Protein AF-A0A2N5YUW8-F1 (afdb_monomer)

pLDDT: mean 88.26, std 14.17, range [28.09, 98.81]

Sequence (334 aa):
MTKVSIFKNFNVVAGNKNIETIAEVIRNGQFRNEIIELRKVLAYGNQKEYTRKKKSLLAFTPSALYNGGRKPENLIEYTKLIILDIDKIESNLSDIKQKAIKCKYTFCCFISPGGNGLKIIVRTDSSMTKHKEVFIKIQNYYEKLLNVKIDPSGKDVSRLCFFSFDESLYLNNESETFKIKLPMNLQNDIEKLISIIDERRVDITNDYDTWLKIGFAIESEFGESGRSYYHDISKYSEFYNSKECNSQYDKCVKNNSSGITIKTLFHFASLAGIKIRSNRLTTSNIEDKKKKPTSNKFVITEEYLNQRYDVRYNVISNKFEYREKGQGKFREMN

Foldseek 3Di:
DFKWFKDFLQWATPDIDDVVVLLVCQQVPVPVVLLVVLLVCVVVVVVVVNVVSQSRFMWIQQQFHFDRTLDPVGTQFGRQKFKWKFPQQDPQPVVLQVLLLPALQFAKKFAASNRRIIITIGGALAAPLCLLVLNVVVQVVSCVSRVGHIDSPSSDSSDIGGRHHGNPMDGDPNRDHDYDDDDPLVVVLLVVLLVVCVVVVFQLQADPVSLLLQLLQQCNRQNPNSLVSSLSNCVSPPPDDPVVSVVSNVCSNGDHDPPRHVVSVQVSSVVSVHHRPRPVVPPPPPPDDPDDDDPPPVVVVVVVCVVFKDWDQDPVVRFIWMDGPPDDDTDTDD

Mean predicted aligned error: 12.04 Å

Solvent-accessible surface area (backbone atoms only — not comparable to full-atom values): 18438 Å² total; per-residue (Å²): 130,61,56,24,26,29,22,40,71,86,43,44,63,73,48,72,46,39,55,69,56,53,51,47,42,22,30,76,30,81,44,35,69,64,30,53,52,41,30,49,37,45,74,72,65,38,60,68,58,27,53,55,56,59,56,66,44,48,25,31,20,62,26,25,22,52,53,78,32,73,51,80,92,26,56,60,35,69,54,36,32,44,52,44,42,30,69,76,48,86,87,50,57,67,60,42,49,53,55,46,68,68,36,61,41,38,29,33,39,37,44,32,50,72,70,36,24,43,36,37,32,30,39,39,56,62,25,72,85,36,41,46,59,54,36,51,53,52,47,58,50,49,27,66,75,58,73,47,76,63,55,74,64,45,42,40,61,73,32,74,45,67,64,28,45,28,77,82,47,46,74,37,95,84,35,44,65,50,72,80,83,74,60,68,68,59,57,54,51,49,56,52,48,43,52,49,32,62,76,65,68,50,50,54,34,90,46,72,69,50,41,51,49,39,38,33,3,40,22,37,72,44,18,78,77,25,52,63,60,48,50,64,57,35,64,65,32,95,80,58,38,77,68,56,52,49,56,49,44,53,48,34,72,51,42,82,68,86,89,55,36,50,65,53,40,56,50,37,32,41,74,65,72,45,78,79,87,55,86,75,71,74,71,69,70,92,58,93,70,81,76,77,85,74,87,50,63,67,60,54,49,49,54,52,46,64,74,44,36,49,74,49,76,40,82,88,79,74,41,46,27,35,27,52,69,92,59,93,65,73,42,76,62,129

Structure (mmCIF, N/CA/C/O backbone):
data_AF-A0A2N5YUW8-F1
#
_entry.id   AF-A0A2N5YUW8-F1
#
loop_
_atom_site.group_PDB
_atom_site.id
_atom_site.type_symbol
_atom_site.label_atom_id
_atom_site.label_alt_id
_atom_site.label_comp_id
_atom_site.label_asym_id
_atom_site.label_entity_id
_atom_site.label_seq_id
_atom_site.pdbx_PDB_ins_code
_atom_site.Cartn_x
_atom_site.Cartn_y
_atom_site.Cartn_z
_atom_site.occupancy
_atom_site.B_iso_or_equiv
_atom_site.auth_seq_id
_atom_site.auth_comp_id
_atom_site.auth_asym_id
_atom_site.auth_atom_id
_atom_site.pdbx_PDB_model_num
ATOM 1 N N . MET A 1 1 ? 8.163 -11.826 5.546 1.00 73.75 1 MET A N 1
ATOM 2 C CA . MET A 1 1 ? 7.091 -11.205 6.356 1.00 73.75 1 MET A CA 1
ATOM 3 C C . MET A 1 1 ? 7.152 -9.704 6.149 1.00 73.75 1 MET A C 1
ATOM 5 O O . MET A 1 1 ? 8.246 -9.150 6.194 1.00 73.75 1 MET A O 1
ATOM 9 N N . THR A 1 2 ? 6.016 -9.070 5.871 1.00 90.88 2 THR A N 1
ATOM 10 C CA . THR A 1 2 ? 5.944 -7.648 5.503 1.00 90.88 2 THR A CA 1
ATOM 11 C C . THR A 1 2 ? 6.019 -6.770 6.748 1.00 90.88 2 THR A C 1
ATOM 13 O O . THR A 1 2 ? 5.168 -6.879 7.633 1.00 90.88 2 THR A O 1
ATOM 16 N N . LYS A 1 3 ? 7.028 -5.894 6.831 1.00 95.56 3 LYS A N 1
ATOM 17 C CA . LYS A 1 3 ? 7.199 -4.958 7.952 1.00 95.56 3 LYS A CA 1
ATOM 18 C C . LYS A 1 3 ? 6.478 -3.639 7.688 1.00 95.56 3 LYS A C 1
ATOM 20 O O . LYS A 1 3 ? 6.476 -3.138 6.570 1.00 95.56 3 LYS A O 1
ATOM 25 N N . VAL A 1 4 ? 5.928 -3.051 8.745 1.00 96.56 4 VAL A N 1
ATOM 26 C CA . VAL A 1 4 ? 5.315 -1.717 8.746 1.00 96.56 4 VAL A CA 1
ATOM 27 C C . VAL A 1 4 ? 5.895 -0.867 9.868 1.00 96.56 4 VAL A C 1
ATOM 29 O O . VAL A 1 4 ? 6.304 -1.386 10.913 1.00 96.56 4 VAL A O 1
ATOM 32 N N . SER A 1 5 ? 5.909 0.448 9.663 1.00 97.06 5 SER A N 1
ATOM 33 C CA . SER A 1 5 ? 6.361 1.400 10.675 1.00 97.06 5 SER A CA 1
ATOM 34 C C . SER A 1 5 ? 5.235 1.793 11.619 1.00 97.06 5 SER A C 1
ATOM 36 O O . SER A 1 5 ? 4.107 2.044 11.194 1.00 97.06 5 SER A O 1
ATOM 38 N N . ILE A 1 6 ? 5.566 1.868 12.905 1.00 97.44 6 ILE A N 1
ATOM 39 C CA . ILE A 1 6 ? 4.704 2.332 13.988 1.00 97.44 6 ILE A CA 1
ATOM 40 C C . ILE A 1 6 ? 5.105 3.759 14.347 1.00 97.44 6 ILE A C 1
ATOM 42 O O . ILE A 1 6 ? 6.286 4.089 14.427 1.00 97.44 6 ILE A O 1
ATOM 46 N N . PHE A 1 7 ? 4.109 4.594 14.606 1.00 96.25 7 PHE A N 1
ATOM 47 C CA . PHE A 1 7 ? 4.242 6.008 14.883 1.00 96.25 7 PHE A CA 1
ATOM 48 C C . PHE A 1 7 ? 3.529 6.387 16.170 1.00 96.25 7 PHE A C 1
ATOM 50 O O . PHE A 1 7 ? 2.390 5.985 16.420 1.00 96.25 7 PHE A O 1
ATOM 57 N N . LYS A 1 8 ? 4.190 7.246 16.939 1.00 93.75 8 LYS A N 1
ATOM 58 C CA . LYS A 1 8 ? 3.609 8.035 18.020 1.00 93.75 8 LYS A CA 1
ATOM 59 C C . LYS A 1 8 ? 3.437 9.470 17.530 1.00 93.75 8 LYS A C 1
ATOM 61 O O . LYS A 1 8 ? 4.268 9.975 16.773 1.00 93.75 8 LYS A O 1
ATOM 66 N N . ASN A 1 9 ? 2.365 10.139 17.952 1.00 90.94 9 ASN A N 1
ATOM 67 C CA . ASN A 1 9 ? 2.106 11.542 17.605 1.00 90.94 9 ASN A CA 1
ATOM 68 C C . ASN A 1 9 ? 2.228 11.815 16.091 1.00 90.94 9 ASN A C 1
ATOM 70 O O . ASN A 1 9 ? 2.818 12.811 15.677 1.00 90.94 9 ASN A O 1
ATOM 74 N N . PHE A 1 10 ? 1.692 10.910 15.264 1.00 90.19 10 PHE A N 1
ATOM 75 C CA . PHE A 1 10 ? 1.646 10.972 13.792 1.00 90.19 10 PHE A CA 1
ATOM 76 C C . PHE A 1 10 ? 2.974 10.856 13.039 1.00 90.19 10 PHE A C 1
ATOM 78 O O . PHE A 1 10 ? 2.963 10.369 11.909 1.00 90.19 10 PHE A O 1
ATOM 85 N N . ASN A 1 11 ? 4.084 11.302 13.624 1.00 88.44 11 ASN A N 1
ATOM 86 C CA . ASN A 1 11 ? 5.328 11.537 12.892 1.00 88.44 11 ASN A CA 1
ATOM 87 C C . ASN A 1 11 ? 6.559 10.887 13.531 1.00 88.44 11 ASN A C 1
ATOM 89 O O . ASN A 1 11 ? 7.543 10.686 12.829 1.00 88.44 11 ASN A O 1
ATOM 93 N N . VAL A 1 12 ? 6.514 10.545 14.823 1.00 89.81 12 VAL A N 1
ATOM 94 C CA . VAL A 1 12 ? 7.666 9.977 15.538 1.00 89.81 12 VAL A CA 1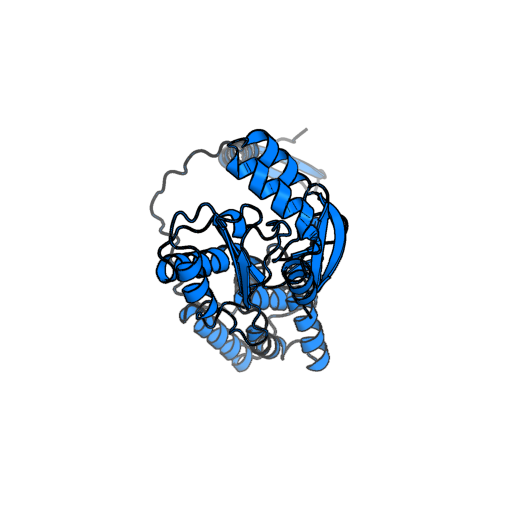
ATOM 95 C C . VAL A 1 12 ? 7.663 8.466 15.365 1.00 89.81 12 VAL A C 1
ATOM 97 O O . VAL A 1 12 ? 6.739 7.808 15.841 1.00 89.81 12 VAL A O 1
ATOM 100 N N . VAL A 1 13 ? 8.676 7.911 14.696 1.00 91.50 13 VAL A N 1
ATOM 101 C CA . VAL A 1 13 ? 8.830 6.455 14.554 1.00 91.50 13 VAL A CA 1
ATOM 102 C C . VAL A 1 13 ? 9.055 5.833 15.933 1.00 91.50 13 VAL A C 1
ATOM 104 O O . VAL A 1 13 ? 9.997 6.182 16.637 1.00 91.50 13 VAL A O 1
ATOM 107 N N . ALA A 1 14 ? 8.177 4.911 16.317 1.00 92.50 14 ALA A N 1
ATOM 108 C CA . ALA A 1 14 ? 8.247 4.160 17.569 1.00 92.50 14 ALA A CA 1
ATOM 109 C C . ALA A 1 14 ? 8.813 2.739 17.377 1.00 92.50 14 ALA A C 1
ATOM 111 O O . ALA A 1 14 ? 9.080 2.044 18.353 1.00 92.50 14 ALA A O 1
ATOM 112 N N . GLY A 1 15 ? 8.975 2.294 16.129 1.00 94.06 15 GLY A N 1
ATOM 113 C CA . GLY A 1 15 ? 9.556 1.001 15.776 1.00 94.06 15 GLY A CA 1
ATOM 114 C C . GLY A 1 15 ? 8.933 0.411 14.514 1.00 94.06 15 GLY A C 1
ATOM 115 O O . GLY A 1 15 ? 7.995 0.972 13.954 1.00 94.06 15 GLY A O 1
ATOM 116 N N . ASN A 1 16 ? 9.437 -0.746 14.090 1.00 96.00 16 ASN A N 1
ATOM 117 C CA . ASN A 1 16 ? 8.916 -1.500 12.951 1.00 96.00 16 ASN A CA 1
ATOM 118 C C . ASN A 1 16 ? 8.485 -2.897 13.419 1.00 96.00 16 ASN A C 1
ATOM 120 O O . ASN A 1 16 ? 9.190 -3.527 14.210 1.00 96.00 16 ASN A O 1
ATOM 124 N N . LYS A 1 17 ? 7.345 -3.398 12.934 1.00 96.25 17 LYS A N 1
ATOM 125 C CA . LYS A 1 17 ? 6.850 -4.757 13.231 1.00 96.25 17 LYS A CA 1
ATOM 126 C C . LYS A 1 17 ? 6.274 -5.413 11.980 1.00 96.25 17 LYS A C 1
ATOM 128 O O . LYS A 1 17 ? 5.872 -4.717 11.053 1.00 96.25 17 LYS A O 1
ATOM 133 N N . ASN A 1 18 ? 6.228 -6.743 11.967 1.00 97.25 18 ASN A N 1
ATOM 134 C CA . ASN A 1 18 ? 5.518 -7.489 10.928 1.00 97.25 18 ASN A CA 1
ATOM 135 C C . ASN A 1 18 ? 4.013 -7.214 11.028 1.00 97.25 18 ASN A C 1
ATOM 137 O O . ASN A 1 18 ? 3.490 -7.059 12.135 1.00 97.25 18 ASN A O 1
ATOM 141 N N . ILE A 1 19 ? 3.317 -7.163 9.893 1.00 97.44 19 ILE A N 1
ATOM 142 C CA . ILE A 1 19 ? 1.877 -6.879 9.865 1.00 97.44 19 ILE A CA 1
ATOM 143 C C . ILE A 1 19 ? 1.055 -7.937 10.620 1.00 97.44 19 ILE A C 1
ATOM 145 O O . ILE A 1 19 ? 0.056 -7.607 11.255 1.00 97.44 19 ILE A O 1
ATOM 149 N N . GLU A 1 20 ? 1.511 -9.187 10.643 1.00 97.31 20 GLU A N 1
ATOM 150 C CA . GLU A 1 20 ? 0.905 -10.274 11.412 1.00 97.31 20 GLU A CA 1
ATOM 151 C C . GLU A 1 20 ? 1.034 -10.018 12.922 1.00 97.31 20 GLU A C 1
ATOM 153 O O . GLU A 1 20 ? 0.060 -10.140 13.661 1.00 97.31 20 GLU A O 1
ATOM 158 N N . THR A 1 21 ? 2.191 -9.528 13.378 1.00 97.50 21 THR A N 1
ATOM 159 C CA . THR A 1 21 ? 2.383 -9.111 14.776 1.00 97.50 21 THR A CA 1
ATOM 160 C C . THR A 1 21 ? 1.507 -7.906 15.132 1.00 97.50 21 THR A C 1
ATOM 162 O O . THR A 1 21 ? 1.003 -7.820 16.247 1.00 97.50 21 THR A O 1
ATOM 165 N N . ILE A 1 22 ? 1.288 -6.963 14.207 1.00 98.12 22 ILE A N 1
ATOM 166 C CA . ILE A 1 22 ? 0.334 -5.857 14.421 1.00 98.12 22 ILE A CA 1
ATOM 167 C C . ILE A 1 22 ? -1.080 -6.410 14.643 1.00 98.12 22 ILE A C 1
ATOM 169 O O . ILE A 1 22 ? -1.777 -5.962 15.553 1.00 98.12 22 ILE A O 1
ATOM 173 N N . ALA A 1 23 ? -1.492 -7.393 13.838 1.00 98.12 23 ALA A N 1
ATOM 174 C CA . ALA A 1 23 ? -2.784 -8.052 13.982 1.00 98.12 23 ALA A CA 1
ATOM 175 C C . ALA A 1 23 ? -2.913 -8.772 15.338 1.00 98.12 23 ALA A C 1
ATOM 177 O O . ALA A 1 23 ? -3.932 -8.624 16.008 1.00 98.12 23 ALA A O 1
ATOM 178 N N . GLU A 1 24 ? -1.875 -9.477 15.793 1.00 97.69 24 GLU A N 1
ATOM 179 C CA . GLU A 1 24 ? -1.842 -10.108 17.123 1.00 97.69 24 GLU A CA 1
ATOM 180 C C . GLU A 1 24 ? -1.947 -9.087 18.260 1.00 97.69 24 GLU A C 1
ATOM 182 O O . GLU A 1 24 ? -2.707 -9.294 19.202 1.00 97.69 24 GLU A O 1
ATOM 187 N N . VAL A 1 25 ? -1.248 -7.953 18.157 1.00 97.62 25 VAL A N 1
ATOM 188 C CA . VAL A 1 25 ? -1.321 -6.860 19.142 1.00 97.62 25 VAL A CA 1
ATOM 189 C C . VAL A 1 25 ? -2.746 -6.303 19.265 1.00 97.62 25 VAL A C 1
ATOM 191 O O . VAL A 1 25 ? -3.212 -6.040 20.377 1.00 97.62 25 VAL A O 1
ATOM 194 N N . ILE A 1 26 ? -3.452 -6.146 18.139 1.00 98.38 26 ILE A N 1
ATOM 195 C CA . ILE A 1 26 ? -4.855 -5.698 18.113 1.00 98.38 26 ILE A CA 1
ATOM 196 C C . ILE A 1 26 ? -5.788 -6.774 18.685 1.00 98.38 26 ILE A C 1
ATOM 198 O O . ILE A 1 26 ? -6.710 -6.442 19.433 1.00 98.38 26 ILE A O 1
ATOM 202 N N . ARG A 1 27 ? -5.549 -8.050 18.358 1.00 98.31 27 ARG A N 1
ATOM 203 C CA . ARG A 1 27 ? -6.377 -9.180 18.801 1.00 98.31 27 ARG A CA 1
ATOM 204 C C . ARG A 1 27 ? -6.254 -9.439 20.301 1.00 98.31 27 ARG A C 1
ATOM 206 O O . ARG A 1 27 ? -7.264 -9.552 20.985 1.00 98.31 27 ARG A O 1
ATOM 213 N N . ASN A 1 28 ? -5.026 -9.470 20.815 1.00 96.44 28 ASN A N 1
ATOM 214 C CA . ASN A 1 28 ? -4.725 -9.798 22.213 1.00 96.44 28 ASN A CA 1
ATOM 215 C C . ASN A 1 28 ? -4.963 -8.617 23.168 1.00 96.44 28 ASN A C 1
ATOM 217 O O . ASN A 1 28 ? -4.868 -8.771 24.382 1.00 96.44 28 ASN A O 1
ATOM 221 N N . GLY A 1 29 ? -5.264 -7.430 22.634 1.00 93.12 29 GLY A N 1
ATOM 222 C CA . GLY A 1 29 ? -5.699 -6.293 23.437 1.00 93.12 29 GLY A CA 1
ATOM 223 C C . GLY A 1 29 ? -4.602 -5.582 24.209 1.00 93.12 29 GLY A C 1
ATOM 224 O O . GLY A 1 29 ? -4.863 -5.086 25.302 1.00 93.12 29 GLY A O 1
ATOM 225 N N . GLN A 1 30 ? -3.412 -5.423 23.621 1.00 95.88 30 GLN A N 1
ATOM 226 C CA . GLN A 1 30 ? -2.354 -4.601 24.226 1.00 95.88 30 GLN A CA 1
ATOM 227 C C . GLN A 1 30 ? -2.826 -3.165 24.537 1.00 95.88 30 GLN A C 1
ATOM 229 O O . GLN A 1 30 ? -2.377 -2.579 25.514 1.00 95.88 30 GLN A O 1
ATOM 234 N N . PHE A 1 31 ? -3.747 -2.622 23.729 1.00 95.69 31 PHE A N 1
ATOM 235 C CA . PHE A 1 31 ? -4.353 -1.294 23.911 1.00 95.69 31 PHE A CA 1
ATOM 236 C C . PHE A 1 31 ? -5.809 -1.360 24.410 1.00 95.69 31 PHE A C 1
ATOM 238 O O . PHE A 1 31 ? -6.600 -0.444 24.181 1.00 95.69 31 PHE A O 1
ATOM 245 N N . ARG A 1 32 ? -6.227 -2.475 25.027 1.00 97.38 32 ARG A N 1
ATOM 246 C CA . ARG A 1 32 ? -7.629 -2.715 25.419 1.00 97.38 32 ARG A CA 1
ATOM 247 C C . ARG A 1 32 ? -8.179 -1.611 26.316 1.00 97.38 32 ARG A C 1
ATOM 249 O O . ARG A 1 32 ? -9.294 -1.148 26.084 1.00 97.38 32 ARG A O 1
ATOM 256 N N . ASN A 1 33 ? -7.408 -1.179 27.311 1.00 97.38 33 ASN A N 1
ATOM 257 C CA . ASN A 1 33 ? -7.852 -0.184 28.287 1.00 97.38 33 ASN A CA 1
ATOM 258 C C . ASN A 1 33 ? -8.080 1.182 27.628 1.00 97.38 33 ASN A C 1
ATOM 260 O O . ASN A 1 33 ? -9.140 1.782 27.809 1.00 97.38 33 ASN A O 1
ATOM 264 N N . GLU A 1 34 ? -7.138 1.628 26.799 1.00 97.44 34 GLU A N 1
ATOM 265 C CA . GLU A 1 34 ? -7.214 2.881 26.048 1.00 97.44 34 GLU A CA 1
ATOM 266 C C . GLU A 1 34 ? -8.395 2.878 25.073 1.00 97.44 34 GLU A C 1
ATOM 268 O O . GLU A 1 34 ? -9.096 3.881 24.937 1.00 97.44 34 GLU A O 1
ATOM 273 N N . ILE A 1 35 ? -8.653 1.744 24.415 1.00 98.00 35 ILE A N 1
ATOM 274 C CA . ILE A 1 35 ? -9.762 1.602 23.468 1.00 98.00 35 ILE A CA 1
ATOM 275 C C . ILE A 1 35 ? -11.116 1.560 24.184 1.00 98.00 35 ILE A C 1
ATOM 277 O O . ILE A 1 35 ? -12.057 2.208 23.727 1.00 98.00 35 ILE A O 1
ATOM 281 N N . ILE A 1 36 ? -11.232 0.857 25.315 1.00 97.62 36 ILE A N 1
ATOM 282 C CA . ILE A 1 36 ? -12.460 0.852 26.127 1.00 97.62 36 ILE A CA 1
ATOM 283 C C . ILE A 1 36 ? -12.769 2.263 26.632 1.00 97.62 36 ILE A C 1
ATOM 285 O O . ILE A 1 36 ? -13.909 2.713 26.524 1.00 97.62 36 ILE A O 1
ATOM 289 N N . GLU A 1 37 ? -11.774 2.981 27.152 1.00 97.19 37 GLU A N 1
ATOM 290 C CA . GLU A 1 37 ? -11.953 4.359 27.612 1.00 97.19 37 GLU A CA 1
ATOM 291 C C . GLU A 1 37 ? -12.376 5.284 26.461 1.00 97.19 37 GLU A C 1
ATOM 293 O O . GLU A 1 37 ? -13.333 6.047 26.584 1.00 97.19 37 GLU A O 1
ATOM 298 N N . LEU A 1 38 ? -11.722 5.170 25.306 1.00 96.81 38 LEU A N 1
ATOM 299 C CA . LEU A 1 38 ? -12.045 5.947 24.112 1.00 96.81 38 LEU A CA 1
ATOM 300 C C . LEU A 1 38 ? -13.478 5.691 23.620 1.00 96.81 38 LEU A C 1
ATOM 302 O O . LEU A 1 38 ? -14.171 6.639 23.245 1.00 96.81 38 LEU A O 1
ATOM 306 N N . ARG A 1 39 ? -13.950 4.440 23.664 1.00 96.62 39 ARG A N 1
ATOM 307 C CA . ARG A 1 39 ? -15.340 4.085 23.335 1.00 96.62 39 ARG A CA 1
ATOM 308 C C . ARG A 1 39 ? -16.332 4.641 24.360 1.00 96.62 39 ARG A C 1
ATOM 310 O O . ARG A 1 39 ? -17.374 5.145 23.953 1.00 96.62 39 ARG A O 1
ATOM 317 N N . LYS A 1 40 ? -16.001 4.633 25.659 1.00 97.25 40 LYS A N 1
ATOM 318 C CA . LYS A 1 40 ? -16.828 5.263 26.709 1.00 97.25 40 LYS A CA 1
ATOM 319 C C . LYS A 1 40 ? -16.996 6.762 26.463 1.00 97.25 40 LYS A C 1
ATOM 321 O O . LYS A 1 40 ? -18.118 7.250 26.441 1.00 97.25 40 LYS A O 1
ATOM 326 N N . VAL A 1 41 ? -15.899 7.481 26.214 1.00 96.25 41 VAL A N 1
ATOM 327 C CA . VAL A 1 41 ? -15.924 8.926 25.915 1.00 96.25 41 VAL A CA 1
ATOM 328 C C . VAL A 1 41 ? -16.810 9.234 24.702 1.00 96.25 41 VAL A C 1
ATOM 330 O O . VAL A 1 41 ? -17.560 10.211 24.719 1.00 96.25 41 VAL A O 1
ATOM 333 N N . LEU A 1 42 ? -16.757 8.388 23.666 1.00 93.81 42 LEU A N 1
ATOM 334 C CA . LEU A 1 42 ? -17.620 8.519 22.492 1.00 93.81 42 LEU A CA 1
ATOM 335 C C . LEU A 1 42 ? -19.098 8.272 22.828 1.00 93.81 42 LEU A C 1
ATOM 337 O O . LEU A 1 42 ? -19.949 9.036 22.381 1.00 93.81 42 LEU A O 1
ATOM 341 N N . ALA A 1 43 ? -19.397 7.250 23.636 1.00 93.94 43 ALA A N 1
ATOM 342 C CA . ALA A 1 43 ? -20.757 6.923 24.068 1.00 93.94 43 ALA A CA 1
ATOM 343 C C . ALA A 1 43 ? -21.395 8.035 24.923 1.00 93.94 43 ALA A C 1
ATOM 345 O O . ALA A 1 43 ? -22.594 8.268 24.817 1.00 93.94 43 ALA A O 1
ATOM 346 N N . TYR A 1 44 ? -20.597 8.776 25.701 1.00 95.38 44 TYR A N 1
ATOM 347 C CA . TYR A 1 44 ? -21.044 9.974 26.428 1.00 95.38 44 TYR A CA 1
ATOM 348 C C . TYR A 1 44 ? -21.186 11.229 25.543 1.00 95.38 44 TYR A C 1
ATOM 350 O O . TYR A 1 44 ? -21.455 12.314 26.051 1.00 95.38 44 TYR A O 1
ATOM 358 N N . GLY A 1 45 ? -20.975 11.122 24.226 1.00 94.19 45 GLY A N 1
ATOM 359 C CA . GLY A 1 45 ? -21.124 12.235 23.284 1.00 94.19 45 GLY A CA 1
ATOM 360 C C . GLY A 1 45 ? -19.972 13.249 23.292 1.00 94.19 45 GLY A C 1
ATOM 361 O O . GLY A 1 45 ? -20.051 14.275 22.613 1.00 94.19 45 GLY A O 1
ATOM 362 N N . ASN A 1 46 ? -18.868 12.988 24.004 1.00 95.12 46 ASN A N 1
ATOM 363 C CA . ASN A 1 46 ? -17.745 13.926 24.096 1.00 95.12 46 ASN A CA 1
ATOM 364 C C . ASN A 1 46 ? -16.776 13.788 22.905 1.00 95.12 46 ASN A C 1
ATOM 366 O O . ASN A 1 46 ? -15.641 13.312 23.014 1.00 95.12 46 ASN A O 1
ATOM 370 N N . GLN A 1 47 ? -17.220 14.248 21.733 1.00 94.38 47 GLN A N 1
ATOM 371 C CA . GLN A 1 47 ? -16.477 14.126 20.474 1.00 94.38 47 GLN A CA 1
ATOM 372 C C . GLN A 1 47 ? -15.091 14.804 20.507 1.00 94.38 47 GLN A C 1
ATOM 374 O O . GLN A 1 47 ? -14.140 14.333 19.866 1.00 94.38 47 GLN A O 1
ATOM 379 N N . LYS A 1 48 ? -14.955 15.909 21.254 1.00 96.12 48 LYS A N 1
ATOM 380 C CA . LYS A 1 48 ? -13.696 16.662 21.386 1.00 96.12 48 LYS A CA 1
ATOM 381 C C . LYS A 1 48 ? -12.651 15.842 22.135 1.00 96.12 48 LYS A C 1
ATOM 383 O O . LYS A 1 48 ? -11.518 15.705 21.665 1.00 96.12 48 LYS A O 1
ATOM 388 N N . GLU A 1 49 ? -13.033 15.263 23.269 1.00 96.06 49 GLU A N 1
ATOM 389 C CA . GLU A 1 49 ? -12.142 14.410 24.047 1.00 96.06 49 GLU A CA 1
ATOM 390 C C . GLU A 1 49 ? -11.825 13.101 23.320 1.00 96.06 49 GLU A C 1
ATOM 392 O O . GLU A 1 49 ? -10.654 12.718 23.266 1.00 96.06 49 GLU A O 1
ATOM 397 N N . TYR A 1 50 ? -12.821 12.474 22.682 1.00 95.50 50 TYR A N 1
ATOM 398 C CA . TYR A 1 50 ? -12.614 11.296 21.836 1.00 95.50 50 TYR A CA 1
ATOM 399 C C . TYR A 1 50 ? -11.523 11.561 20.799 1.00 95.50 50 TYR A C 1
ATOM 401 O O . TYR A 1 50 ? -10.568 10.796 20.668 1.00 95.50 50 TYR A O 1
ATOM 409 N N . THR A 1 51 ? -11.629 12.688 20.090 1.00 94.81 51 THR A N 1
ATOM 410 C CA . THR A 1 51 ? -10.659 13.060 19.059 1.00 94.81 51 THR A CA 1
ATOM 411 C C . THR A 1 51 ? -9.271 13.237 19.667 1.00 94.81 51 THR A C 1
ATOM 413 O O . THR A 1 51 ? -8.298 12.725 19.120 1.00 94.81 51 THR A O 1
ATOM 416 N N . ARG A 1 52 ? -9.160 13.907 20.819 1.00 95.81 52 ARG A N 1
ATOM 417 C CA . ARG A 1 52 ? -7.883 14.094 21.522 1.00 95.81 52 ARG A CA 1
ATOM 418 C C . ARG A 1 52 ? -7.242 12.757 21.920 1.00 95.81 52 ARG A C 1
ATOM 420 O O . ARG A 1 52 ? -6.078 12.546 21.595 1.00 95.81 52 ARG A O 1
ATOM 427 N N . LYS A 1 53 ? -7.994 11.854 22.563 1.00 95.50 53 LYS A N 1
ATOM 428 C CA . LYS A 1 53 ? -7.513 10.526 22.995 1.00 95.50 53 LYS A CA 1
ATOM 429 C C . LYS A 1 53 ? -7.181 9.611 21.812 1.00 95.50 53 LYS A C 1
ATOM 431 O O . LYS A 1 53 ? -6.155 8.939 21.820 1.00 95.50 53 LYS A O 1
ATOM 436 N N . LYS A 1 54 ? -7.985 9.632 20.741 1.00 95.25 54 LYS A N 1
ATOM 437 C CA . LYS A 1 54 ? -7.693 8.879 19.508 1.00 95.25 54 LYS A CA 1
ATOM 438 C C . LYS A 1 54 ? -6.350 9.296 18.918 1.00 95.25 54 LYS A C 1
ATOM 440 O O . LYS A 1 54 ? -5.565 8.446 18.521 1.00 95.25 54 LYS A O 1
ATOM 445 N N . LYS A 1 55 ? -6.067 10.603 18.893 1.00 94.56 55 LYS A N 1
ATOM 446 C CA . LYS A 1 55 ? -4.811 11.143 18.360 1.00 94.56 55 LYS A CA 1
ATOM 447 C C . LYS A 1 55 ? -3.571 10.779 19.192 1.00 94.56 55 LYS A C 1
ATOM 449 O O . LYS A 1 55 ? -2.473 10.863 18.650 1.00 94.56 55 LYS A O 1
ATOM 454 N N . SER A 1 56 ? -3.722 10.381 20.460 1.00 93.69 56 SER A N 1
ATOM 455 C CA . SER A 1 56 ? -2.608 9.896 21.291 1.00 93.69 56 SER A CA 1
ATOM 456 C C . SER A 1 56 ? -2.320 8.401 21.143 1.00 93.69 56 SER A C 1
ATOM 458 O O . SER A 1 56 ? -1.282 7.948 21.622 1.00 93.69 56 SER A O 1
ATOM 460 N N . LEU A 1 57 ? -3.202 7.634 20.489 1.00 96.19 57 LEU A N 1
ATOM 461 C CA . LEU A 1 57 ? -2.935 6.229 20.191 1.00 96.19 57 LEU A CA 1
ATOM 462 C C . LEU A 1 57 ? -1.732 6.098 19.256 1.00 96.19 57 LEU A C 1
ATOM 464 O O . LEU A 1 57 ? -1.513 6.931 18.369 1.00 96.19 57 LEU A O 1
ATOM 468 N N . LEU A 1 58 ? -0.993 4.999 19.409 1.00 97.50 58 LEU A N 1
ATOM 469 C CA . LEU A 1 58 ? -0.054 4.589 18.376 1.00 97.50 58 LEU A CA 1
ATOM 470 C C . LEU A 1 58 ? -0.813 4.298 17.076 1.00 97.50 58 LEU A C 1
ATOM 472 O O . LEU A 1 58 ? -1.978 3.888 17.072 1.00 97.50 58 LEU A O 1
ATOM 476 N N . ALA A 1 59 ? -0.127 4.485 15.959 1.00 97.69 59 ALA A N 1
ATOM 477 C CA . ALA A 1 59 ? -0.635 4.171 14.635 1.00 97.69 59 ALA A CA 1
ATOM 478 C C . ALA A 1 59 ? 0.450 3.504 13.796 1.00 97.69 59 ALA A C 1
ATOM 480 O O . ALA A 1 59 ? 1.626 3.644 14.095 1.00 97.69 59 ALA A O 1
ATOM 481 N N . PHE A 1 60 ? 0.077 2.806 12.735 1.00 98.00 60 PHE A N 1
ATOM 482 C CA . PHE A 1 60 ? 1.014 2.211 11.789 1.00 98.00 60 PHE A CA 1
ATOM 483 C C . PHE A 1 60 ? 0.681 2.622 10.355 1.00 98.00 60 PHE A C 1
ATOM 485 O O . PHE A 1 60 ? -0.408 3.135 10.092 1.00 98.00 60 PHE A O 1
ATOM 492 N N . THR A 1 61 ? 1.620 2.431 9.431 1.00 97.38 61 THR A N 1
ATOM 493 C CA . THR A 1 61 ? 1.417 2.637 7.989 1.00 97.38 61 THR A CA 1
ATOM 494 C C . THR A 1 61 ? 1.255 1.306 7.274 1.00 97.38 61 THR A C 1
ATOM 496 O O . THR A 1 61 ? 2.256 0.635 7.043 1.00 97.38 61 THR A O 1
ATOM 499 N N . PRO A 1 62 ? 0.030 0.909 6.887 1.00 97.62 62 PRO A N 1
ATOM 500 C CA . PRO A 1 62 ? -0.176 -0.350 6.184 1.00 97.62 62 PRO A CA 1
ATOM 501 C C . PRO A 1 62 ? 0.631 -0.407 4.890 1.00 97.62 62 PRO A C 1
ATOM 503 O O . PRO A 1 62 ? 1.318 -1.395 4.676 1.00 97.62 62 PRO A O 1
ATOM 506 N N . SER A 1 63 ? 0.606 0.667 4.093 1.00 97.31 63 SER A N 1
ATOM 507 C CA . SER A 1 63 ? 1.107 0.689 2.713 1.00 97.31 63 SER A CA 1
ATOM 508 C C . SER A 1 63 ? 2.611 0.938 2.557 1.00 97.31 63 SER A C 1
ATOM 510 O O . SER A 1 63 ? 3.122 0.832 1.445 1.00 97.31 63 SER A O 1
ATOM 512 N N . ALA A 1 64 ? 3.335 1.300 3.619 1.00 95.19 64 ALA A N 1
ATOM 513 C CA . ALA A 1 64 ? 4.753 1.642 3.503 1.00 95.19 64 ALA A CA 1
ATOM 514 C C . ALA A 1 64 ? 5.539 1.466 4.806 1.00 95.19 64 ALA A C 1
ATOM 516 O O . ALA A 1 64 ? 5.021 1.665 5.908 1.00 95.19 64 ALA A O 1
ATOM 517 N N . LEU A 1 65 ? 6.820 1.149 4.648 1.00 95.56 65 LEU A N 1
ATOM 518 C CA . LEU A 1 65 ? 7.849 1.166 5.678 1.00 95.56 65 LEU A CA 1
ATOM 519 C C . LEU A 1 65 ? 8.648 2.470 5.566 1.00 95.56 65 LEU A C 1
ATOM 521 O O . LEU A 1 65 ? 8.983 2.901 4.464 1.00 95.56 65 LEU A O 1
ATOM 525 N N . TYR A 1 66 ? 8.983 3.078 6.699 1.00 94.44 66 TYR A N 1
ATOM 526 C CA . TYR A 1 66 ? 9.692 4.353 6.777 1.00 94.44 66 TYR A CA 1
ATOM 527 C C . TYR A 1 66 ? 10.890 4.295 7.731 1.00 94.44 66 TYR A C 1
ATOM 529 O O . TYR A 1 66 ? 10.906 3.511 8.683 1.00 94.44 66 TYR A O 1
ATOM 537 N N . ASN A 1 67 ? 11.858 5.192 7.515 1.00 88.81 67 ASN A N 1
ATOM 538 C CA . ASN A 1 67 ? 12.936 5.497 8.458 1.00 88.81 67 ASN A CA 1
ATOM 539 C C . ASN A 1 67 ? 12.809 6.940 8.974 1.00 88.81 67 ASN A C 1
ATOM 541 O O . ASN A 1 67 ? 12.662 7.867 8.188 1.00 88.81 67 ASN A O 1
ATOM 545 N N . GLY A 1 68 ? 12.866 7.166 10.286 1.00 86.56 68 GLY A N 1
ATOM 546 C CA . GLY A 1 68 ? 12.800 8.507 10.890 1.00 86.56 68 GLY A CA 1
ATOM 547 C C . GLY A 1 68 ? 11.417 9.189 10.886 1.00 86.56 68 GLY A C 1
ATOM 548 O O . GLY A 1 68 ? 10.981 9.657 11.935 1.00 86.56 68 GLY A O 1
ATOM 549 N N . GLY A 1 69 ? 10.687 9.220 9.760 1.00 88.62 69 GLY A N 1
ATOM 550 C CA . GLY A 1 69 ? 9.365 9.869 9.659 1.00 88.62 69 GLY A CA 1
ATOM 551 C C . GLY A 1 69 ? 8.576 9.533 8.385 1.00 88.62 69 GLY A C 1
ATOM 552 O O . GLY A 1 69 ? 9.072 8.846 7.511 1.00 88.62 69 GLY A O 1
ATOM 553 N N . ARG A 1 70 ? 7.340 10.034 8.251 1.00 90.38 70 ARG A N 1
ATOM 554 C CA . ARG A 1 70 ? 6.372 9.658 7.184 1.00 90.38 70 ARG A CA 1
ATOM 555 C C . ARG A 1 70 ? 6.400 10.498 5.910 1.00 90.38 70 ARG A C 1
ATOM 557 O O . ARG A 1 70 ? 5.436 10.497 5.139 1.00 90.38 70 ARG A O 1
ATOM 564 N N . LYS A 1 71 ? 7.466 11.264 5.715 1.00 89.88 71 LYS A N 1
ATOM 565 C CA . LYS A 1 71 ? 7.628 12.043 4.492 1.00 89.88 71 LYS A CA 1
ATOM 566 C C . LYS A 1 71 ? 8.079 11.131 3.339 1.00 89.88 71 LYS A C 1
ATOM 568 O O . LYS A 1 71 ? 8.668 10.086 3.617 1.00 89.88 71 LYS A O 1
ATOM 573 N N . PRO A 1 72 ? 7.800 11.481 2.072 1.00 86.38 72 PRO A N 1
ATOM 574 C CA . PRO A 1 72 ? 8.192 10.666 0.922 1.00 86.38 72 PRO A CA 1
ATOM 575 C C . PRO A 1 72 ? 9.683 10.305 0.887 1.00 86.38 72 PRO A C 1
ATOM 577 O O . PRO A 1 72 ? 10.010 9.163 0.591 1.00 86.38 72 PRO A O 1
ATOM 580 N N . GLU A 1 73 ? 10.568 11.233 1.258 1.00 88.44 73 GLU A N 1
ATOM 581 C CA . GLU A 1 73 ? 12.025 11.034 1.299 1.00 88.44 73 GLU A CA 1
ATOM 582 C C . GLU A 1 73 ? 12.487 9.963 2.298 1.00 88.44 73 GLU A C 1
ATOM 584 O O . GLU A 1 73 ? 13.579 9.420 2.176 1.00 88.44 73 GLU A O 1
ATOM 589 N N . ASN A 1 74 ? 11.640 9.637 3.272 1.00 91.50 74 ASN A N 1
ATOM 590 C CA . ASN A 1 74 ? 11.928 8.677 4.329 1.00 91.50 74 ASN A CA 1
ATOM 591 C C . ASN A 1 74 ? 11.323 7.292 4.057 1.00 91.50 74 ASN A C 1
ATOM 593 O O . ASN A 1 74 ? 11.411 6.407 4.913 1.00 91.50 74 ASN A O 1
ATOM 597 N N . LEU A 1 75 ? 10.640 7.112 2.922 1.00 92.00 75 LEU A N 1
ATOM 598 C CA . LEU A 1 75 ? 10.032 5.842 2.546 1.00 92.00 75 LEU A CA 1
ATOM 599 C C . LEU A 1 75 ? 11.133 4.840 2.183 1.00 92.00 75 LEU A C 1
ATOM 601 O O . LEU A 1 75 ? 11.917 5.076 1.271 1.00 92.00 75 LEU A O 1
ATOM 605 N N . ILE A 1 76 ? 11.164 3.711 2.891 1.00 91.56 76 ILE A N 1
ATOM 606 C CA . ILE A 1 76 ? 12.107 2.614 2.645 1.00 91.56 76 ILE A CA 1
ATOM 607 C C . ILE A 1 76 ? 11.515 1.626 1.641 1.00 91.56 76 ILE A C 1
ATOM 609 O O . ILE A 1 76 ? 12.172 1.243 0.683 1.00 91.56 76 ILE A O 1
ATOM 613 N N . GLU A 1 77 ? 10.273 1.198 1.872 1.00 92.06 77 GLU A N 1
ATOM 614 C CA . GLU A 1 77 ? 9.666 0.089 1.135 1.00 92.06 77 GLU A CA 1
ATOM 615 C C . GLU A 1 77 ? 8.160 0.312 0.985 1.00 92.06 77 GLU A C 1
ATOM 617 O O . GLU A 1 77 ? 7.489 0.753 1.922 1.00 92.06 77 GLU A O 1
ATOM 622 N N . TYR A 1 78 ? 7.621 -0.011 -0.191 1.00 94.00 78 TYR A N 1
ATOM 623 C CA . TYR A 1 78 ? 6.180 -0.068 -0.416 1.00 94.00 78 TYR A CA 1
ATOM 624 C C . TYR A 1 78 ? 5.696 -1.491 -0.134 1.00 94.00 78 TYR A C 1
ATOM 626 O O . TYR A 1 78 ? 6.105 -2.442 -0.791 1.00 94.00 78 TYR A O 1
ATOM 634 N N . THR A 1 79 ? 4.814 -1.650 0.848 1.00 95.69 79 THR A N 1
ATOM 635 C CA . THR A 1 79 ? 4.464 -2.972 1.404 1.00 95.69 79 THR A CA 1
ATOM 636 C C . THR A 1 79 ? 3.466 -3.748 0.553 1.00 95.69 79 THR A C 1
ATOM 638 O O . THR A 1 79 ? 3.171 -4.907 0.851 1.00 95.69 79 THR A O 1
ATOM 641 N N . LYS A 1 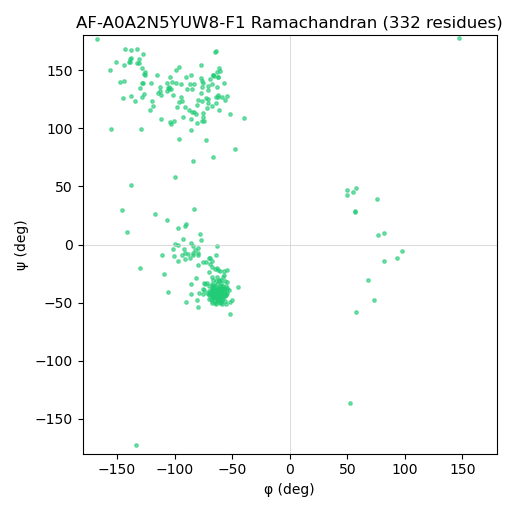80 ? 2.890 -3.090 -0.463 1.00 95.81 80 LYS A N 1
ATOM 642 C CA . LYS A 1 80 ? 1.798 -3.609 -1.296 1.00 95.81 80 LYS A CA 1
ATOM 643 C C . LYS A 1 80 ? 0.555 -4.027 -0.492 1.00 95.81 80 LYS A C 1
ATOM 645 O O . LYS A 1 80 ? -0.219 -4.890 -0.909 1.00 95.81 80 LYS A O 1
ATOM 650 N N . LEU A 1 81 ? 0.345 -3.388 0.659 1.00 98.25 81 LEU A N 1
ATOM 651 C CA . LEU A 1 81 ? -0.871 -3.503 1.458 1.00 98.25 81 LEU A CA 1
ATOM 652 C C . LEU A 1 81 ? -1.720 -2.245 1.294 1.00 98.25 81 LEU A C 1
ATOM 654 O O . LEU A 1 81 ? -1.225 -1.127 1.395 1.00 98.25 81 LEU A O 1
ATOM 658 N N . ILE A 1 82 ? -3.015 -2.434 1.079 1.00 98.44 82 ILE A N 1
ATOM 659 C CA . ILE A 1 82 ? -4.004 -1.370 0.953 1.00 98.44 82 ILE A CA 1
ATOM 660 C C . ILE A 1 82 ? -4.932 -1.431 2.155 1.00 98.44 82 ILE A C 1
ATOM 662 O O . ILE A 1 82 ? -5.479 -2.488 2.453 1.00 98.44 82 ILE A O 1
ATOM 666 N N . ILE A 1 83 ? -5.118 -0.300 2.833 1.00 98.50 83 ILE A N 1
ATOM 667 C CA . ILE A 1 83 ? -6.057 -0.164 3.948 1.00 98.50 83 ILE A CA 1
ATOM 668 C C . ILE A 1 83 ? -7.336 0.521 3.479 1.00 98.50 83 ILE A C 1
ATOM 670 O O . ILE A 1 83 ? -7.298 1.599 2.890 1.00 98.50 83 ILE A O 1
ATOM 674 N N . LEU A 1 84 ? -8.468 -0.096 3.785 1.00 98.62 84 LEU A N 1
ATOM 675 C CA . LEU A 1 84 ? -9.796 0.481 3.658 1.00 98.62 84 LEU A CA 1
ATOM 676 C C . LEU A 1 84 ? -10.295 0.834 5.050 1.00 98.62 84 LEU A C 1
ATOM 678 O O . LEU A 1 84 ? -10.160 0.048 5.995 1.00 98.62 84 LEU A O 1
ATOM 682 N N . ASP A 1 85 ? -10.870 2.021 5.156 1.00 97.75 85 ASP A N 1
ATOM 683 C CA . ASP A 1 85 ? -11.403 2.557 6.394 1.00 97.75 85 ASP A CA 1
ATOM 684 C C . ASP A 1 85 ? -12.885 2.866 6.215 1.00 97.75 85 ASP A C 1
ATOM 686 O O . ASP A 1 85 ? -13.258 3.694 5.383 1.00 97.75 85 ASP A O 1
ATOM 690 N N . ILE A 1 86 ? -13.724 2.158 6.963 1.00 96.62 86 ILE A N 1
ATOM 691 C CA . ILE A 1 86 ? -15.166 2.365 6.987 1.00 96.62 86 ILE A CA 1
ATOM 692 C C . ILE A 1 86 ? -15.502 2.925 8.364 1.00 96.62 86 ILE A C 1
ATOM 694 O O . ILE A 1 86 ? -15.447 2.212 9.367 1.00 96.62 86 ILE A O 1
ATOM 698 N N . ASP A 1 87 ? -15.847 4.204 8.414 1.00 90.62 87 ASP A N 1
ATOM 699 C CA . ASP A 1 87 ? -16.267 4.879 9.638 1.00 90.62 87 ASP A CA 1
ATOM 700 C C . ASP A 1 87 ? -17.801 4.916 9.740 1.00 90.62 87 ASP A C 1
ATOM 702 O O . ASP A 1 87 ? -18.500 4.968 8.730 1.00 90.62 87 ASP A O 1
ATOM 706 N N . LYS A 1 88 ? -18.316 4.971 10.976 1.00 86.44 88 LYS A N 1
ATOM 707 C CA . LYS A 1 88 ? -19.737 5.223 11.292 1.00 86.44 88 LYS A CA 1
ATOM 708 C C . LYS A 1 88 ? -20.720 4.222 10.664 1.00 86.44 88 LYS A C 1
ATOM 710 O O . LYS A 1 88 ? -21.733 4.605 10.091 1.00 86.44 88 LYS A O 1
ATOM 715 N N . ILE A 1 89 ? -20.441 2.934 10.813 1.00 90.44 89 ILE A N 1
ATOM 716 C CA . ILE A 1 89 ? -21.399 1.870 10.517 1.00 90.44 89 ILE A CA 1
ATOM 717 C C . ILE A 1 89 ? -22.482 1.879 11.604 1.00 90.44 89 ILE A C 1
ATOM 719 O O . ILE A 1 89 ? -22.177 1.665 12.776 1.00 90.44 89 ILE A O 1
ATOM 723 N N . GLU A 1 90 ? -23.731 2.141 11.217 1.00 80.19 90 GLU A N 1
ATOM 724 C CA . GLU A 1 90 ? -24.826 2.403 12.161 1.00 80.19 90 GLU A CA 1
ATOM 725 C C . GLU A 1 90 ? -25.428 1.129 12.780 1.00 80.19 90 GLU A C 1
ATOM 727 O O . GLU A 1 90 ? -25.486 1.034 14.003 1.00 80.19 90 GLU A O 1
ATOM 732 N N . SER A 1 91 ? -25.861 0.141 11.983 1.00 72.56 91 SER A N 1
ATOM 733 C CA . SER A 1 91 ? -26.718 -0.950 12.504 1.00 72.56 91 SER A CA 1
ATOM 734 C C . SER A 1 91 ? -26.450 -2.361 11.959 1.00 72.56 91 SER A C 1
ATOM 736 O O . SER A 1 91 ? -27.199 -3.287 12.249 1.00 72.56 91 SER A O 1
ATOM 738 N N . ASN A 1 92 ? -25.356 -2.582 11.229 1.00 89.94 92 ASN A N 1
ATOM 739 C CA . ASN A 1 92 ? -25.057 -3.872 10.587 1.00 89.94 92 ASN A CA 1
ATOM 740 C C . ASN A 1 92 ? -23.554 -4.208 10.546 1.00 89.94 92 ASN A C 1
ATOM 742 O O . ASN A 1 92 ? -23.080 -4.903 9.646 1.00 89.94 92 ASN A O 1
ATOM 746 N N . LEU A 1 93 ? -22.785 -3.722 11.525 1.00 94.44 93 LEU A N 1
ATOM 747 C CA . LEU A 1 93 ? -21.333 -3.932 11.596 1.00 94.44 93 LEU A CA 1
ATOM 748 C C . LEU A 1 93 ? -20.939 -5.411 11.547 1.00 94.44 93 LEU A C 1
ATOM 750 O O . LEU A 1 93 ? -19.992 -5.760 10.842 1.00 94.44 93 LEU A O 1
ATOM 754 N N . SER A 1 94 ? -21.674 -6.271 12.258 1.00 94.38 94 SER A N 1
ATOM 755 C CA . SER A 1 94 ? -21.437 -7.717 12.243 1.00 94.38 94 SER A CA 1
ATOM 756 C C . SER A 1 94 ? -21.604 -8.288 10.832 1.00 94.38 94 SER A C 1
ATOM 758 O O . SER A 1 94 ? -20.690 -8.932 10.322 1.00 94.38 94 SER A O 1
ATOM 760 N N . ASP A 1 95 ? -22.703 -7.965 10.147 1.00 95.62 95 ASP A N 1
ATOM 761 C CA . ASP A 1 95 ? -22.984 -8.462 8.796 1.00 95.62 95 ASP A CA 1
ATOM 762 C C . ASP A 1 95 ? -21.978 -7.948 7.764 1.00 95.62 95 ASP A C 1
ATOM 764 O O . ASP A 1 95 ? -21.511 -8.707 6.913 1.00 95.62 95 ASP A O 1
ATOM 768 N N . ILE A 1 96 ? -21.604 -6.667 7.845 1.00 97.00 96 ILE A N 1
ATOM 769 C CA . ILE A 1 96 ? -20.574 -6.082 6.979 1.00 97.00 96 ILE A CA 1
ATOM 770 C C . ILE A 1 96 ? -19.238 -6.780 7.217 1.00 97.00 96 ILE A C 1
ATOM 772 O O . ILE A 1 96 ? -18.572 -7.160 6.253 1.00 97.00 96 ILE A O 1
ATOM 776 N N . LYS A 1 97 ? -18.855 -7.003 8.480 1.00 98.06 97 LYS A N 1
ATOM 777 C CA . LYS A 1 97 ? -17.636 -7.744 8.811 1.00 98.06 97 LYS A CA 1
ATOM 778 C C . LYS A 1 97 ? -17.699 -9.171 8.261 1.00 98.06 97 LYS A C 1
ATOM 780 O O . LYS A 1 97 ? -16.745 -9.598 7.621 1.00 98.06 97 LYS A O 1
ATOM 785 N N . GLN A 1 98 ? -18.822 -9.875 8.409 1.00 97.94 98 GLN A N 1
ATOM 786 C CA . GLN A 1 98 ? -19.014 -11.224 7.861 1.00 97.94 98 GLN A CA 1
ATOM 787 C C . GLN A 1 98 ? -18.891 -11.263 6.330 1.00 97.94 98 GLN A C 1
ATOM 789 O O . GLN A 1 98 ? -18.236 -12.148 5.780 1.00 97.94 98 GLN A O 1
ATOM 794 N N . LYS A 1 99 ? -19.466 -10.287 5.618 1.00 97.94 99 LYS A N 1
ATOM 795 C CA . LYS A 1 99 ? -19.292 -10.155 4.161 1.00 97.94 99 LYS A CA 1
ATOM 796 C C . LYS A 1 99 ? -17.839 -9.865 3.787 1.00 97.94 99 LYS A C 1
ATOM 798 O O . LYS A 1 99 ? -17.324 -10.465 2.845 1.00 97.94 99 LYS A O 1
ATOM 803 N N . ALA A 1 100 ? -17.172 -8.985 4.533 1.00 98.25 100 ALA A N 1
ATOM 804 C CA . ALA A 1 100 ? -15.777 -8.636 4.299 1.00 98.25 100 ALA A CA 1
ATOM 805 C C . ALA A 1 100 ? -14.855 -9.849 4.478 1.00 98.25 100 ALA A C 1
ATOM 807 O O . ALA A 1 100 ? -14.054 -10.119 3.590 1.00 98.25 100 ALA A O 1
ATOM 808 N N . ILE A 1 101 ? -14.982 -10.628 5.556 1.00 98.31 101 ILE A N 1
ATOM 809 C CA . ILE A 1 101 ? -14.096 -11.783 5.802 1.00 98.31 101 ILE A CA 1
ATOM 810 C C . ILE A 1 101 ? -14.332 -12.951 4.834 1.00 98.31 101 ILE A C 1
ATOM 812 O O . ILE A 1 101 ? -13.421 -13.735 4.599 1.00 98.31 101 ILE A O 1
ATOM 816 N N . LYS A 1 102 ? -15.528 -13.059 4.234 1.00 98.38 102 LYS A N 1
ATOM 817 C CA . LYS A 1 102 ? -15.819 -14.037 3.167 1.00 98.38 102 LYS A CA 1
ATOM 818 C C . LYS A 1 102 ? -15.205 -13.651 1.818 1.00 98.38 102 LYS A C 1
ATOM 820 O O . LYS A 1 102 ? -15.147 -14.478 0.910 1.00 98.38 102 LYS A O 1
ATOM 825 N N . CYS A 1 103 ? -14.768 -12.403 1.653 1.00 98.25 103 CYS A N 1
ATOM 826 C CA . CYS A 1 103 ? -14.085 -11.972 0.443 1.00 98.25 103 CYS A CA 1
ATOM 827 C C . CYS A 1 103 ? -12.687 -12.595 0.372 1.00 98.25 103 CYS A C 1
ATOM 829 O O . CYS A 1 103 ? -11.855 -12.369 1.248 1.00 98.25 103 CYS A O 1
ATOM 831 N N . LYS A 1 104 ? -12.392 -13.287 -0.732 1.00 98.38 104 LYS A N 1
ATOM 832 C CA . LYS A 1 104 ? -11.088 -13.922 -0.990 1.00 98.38 104 LYS A CA 1
ATOM 833 C C . LYS A 1 104 ? -9.886 -12.967 -0.944 1.00 98.38 104 LYS A C 1
ATOM 835 O O . LYS A 1 104 ? -8.772 -13.412 -0.701 1.00 98.38 104 LYS A O 1
ATOM 840 N N . TYR A 1 105 ? -10.110 -11.666 -1.151 1.00 98.62 105 TYR A N 1
ATOM 841 C CA . TYR A 1 105 ? -9.071 -10.629 -1.120 1.00 98.62 105 TYR A CA 1
ATOM 842 C C . TYR A 1 105 ? -8.825 -10.033 0.277 1.00 98.62 105 TYR A C 1
ATOM 844 O O . TYR A 1 105 ? -7.911 -9.224 0.440 1.00 98.62 105 TYR A O 1
ATOM 852 N N . THR A 1 106 ? -9.646 -10.359 1.280 1.00 98.81 106 THR A N 1
ATOM 853 C CA . THR A 1 106 ? -9.488 -9.814 2.634 1.00 98.81 106 THR A CA 1
ATOM 854 C C . THR A 1 106 ? -8.320 -10.502 3.327 1.00 98.81 106 THR A C 1
ATOM 856 O O . THR A 1 106 ? -8.416 -11.666 3.711 1.00 98.81 106 THR A O 1
ATOM 859 N N . PHE A 1 107 ? -7.226 -9.766 3.523 1.00 98.75 107 PHE A N 1
ATOM 860 C CA . PHE A 1 107 ? -6.064 -10.242 4.272 1.00 98.75 107 PHE A CA 1
ATOM 861 C C . PHE A 1 107 ? -6.281 -10.110 5.782 1.00 98.75 107 PHE A C 1
ATOM 863 O O . PHE A 1 107 ? -6.046 -11.050 6.535 1.00 98.75 107 PHE A O 1
ATOM 870 N N . CYS A 1 108 ? -6.743 -8.947 6.241 1.00 98.75 108 CYS A N 1
ATOM 871 C CA . CYS A 1 108 ? -6.994 -8.682 7.657 1.00 98.75 108 CYS A CA 1
ATOM 872 C C . CYS A 1 108 ? -8.233 -7.798 7.813 1.00 98.75 108 CYS A C 1
ATOM 874 O O . CYS A 1 108 ? -8.440 -6.885 7.013 1.00 98.75 108 CYS A O 1
ATOM 876 N N . CYS A 1 109 ? -9.061 -8.060 8.823 1.00 98.75 109 CYS A N 1
ATOM 877 C CA . CYS A 1 109 ? -10.273 -7.291 9.079 1.00 98.75 109 CYS A CA 1
ATOM 878 C C . CYS A 1 109 ? -10.557 -7.159 10.579 1.00 98.75 109 CYS A C 1
ATOM 880 O O . CYS A 1 109 ? -10.640 -8.163 11.289 1.00 98.75 109 CYS A O 1
ATOM 882 N N . PHE A 1 110 ? -10.724 -5.923 11.059 1.00 98.62 110 PHE A N 1
ATOM 883 C CA . PHE A 1 110 ? -10.925 -5.643 12.483 1.00 98.62 110 PHE A CA 1
ATOM 884 C C . PHE A 1 110 ? -11.748 -4.385 12.757 1.00 98.62 110 PHE A C 1
ATOM 886 O O . PHE A 1 110 ? -11.818 -3.469 11.936 1.00 98.62 110 PHE A O 1
ATOM 893 N N . ILE A 1 111 ? -12.354 -4.333 13.943 1.00 98.00 111 ILE A N 1
ATOM 894 C CA . ILE A 1 111 ? -13.148 -3.195 14.410 1.00 98.00 111 ILE A CA 1
ATOM 895 C C . ILE A 1 111 ? -12.251 -1.991 14.718 1.00 98.00 111 ILE A C 1
ATOM 897 O O . ILE A 1 111 ? -11.232 -2.096 15.406 1.00 98.00 111 ILE A O 1
ATOM 901 N N . SER A 1 112 ? -12.646 -0.818 14.223 1.00 96.94 112 SER A N 1
ATOM 902 C CA . SER A 1 112 ? -11.922 0.440 14.411 1.00 96.94 112 SER A CA 1
ATOM 903 C C . SER A 1 112 ? -11.900 0.882 15.890 1.00 96.94 112 SER A C 1
ATOM 905 O O . SER A 1 112 ? -12.691 0.394 16.707 1.00 96.94 112 SER A O 1
ATOM 907 N N . PRO A 1 113 ? -11.035 1.844 16.274 1.00 97.06 113 PRO A N 1
ATOM 908 C CA . PRO A 1 113 ? -10.941 2.288 17.667 1.00 97.06 113 PRO A CA 1
ATOM 909 C C . PRO A 1 113 ? -12.280 2.746 18.261 1.00 97.06 113 PRO A C 1
ATOM 911 O O . PRO A 1 113 ? -12.583 2.440 19.410 1.00 97.06 113 PRO A O 1
ATOM 914 N N . GLY A 1 114 ? -13.117 3.414 17.457 1.00 95.12 114 GLY A N 1
ATOM 915 C CA . GLY A 1 114 ? -14.430 3.910 17.883 1.00 95.12 114 GLY A CA 1
ATOM 916 C C . GLY A 1 114 ? -15.483 2.828 18.129 1.00 95.12 114 GLY A C 1
ATOM 917 O O . GLY A 1 114 ? -16.518 3.135 18.703 1.00 95.12 114 GLY A O 1
ATOM 918 N N . GLY A 1 115 ? -15.239 1.576 17.729 1.00 94.81 115 GLY A N 1
ATOM 919 C CA . GLY A 1 115 ? -16.180 0.467 17.927 1.00 94.81 115 GLY A CA 1
ATOM 920 C C . GLY A 1 115 ? -17.304 0.376 16.889 1.00 94.81 115 GLY A C 1
ATOM 921 O O . GLY A 1 115 ? -17.936 -0.664 16.786 1.00 94.81 115 GLY A O 1
ATOM 922 N N . ASN A 1 116 ? -17.517 1.420 16.087 1.00 94.56 116 ASN A N 1
ATOM 923 C CA . ASN A 1 116 ? -18.563 1.514 15.065 1.00 94.56 116 ASN A CA 1
ATOM 924 C C . ASN A 1 116 ? -17.993 1.643 13.642 1.00 94.56 116 ASN A C 1
ATOM 926 O O . ASN A 1 116 ? -18.601 2.251 12.769 1.00 94.56 116 ASN A O 1
ATOM 930 N N . GLY A 1 117 ? -16.785 1.144 13.408 1.00 96.62 117 GLY A N 1
ATOM 931 C CA . GLY A 1 117 ? -16.160 1.166 12.092 1.00 96.62 117 GLY A CA 1
ATOM 932 C C . GLY A 1 117 ? -15.368 -0.102 11.840 1.00 96.62 117 GLY A C 1
ATOM 933 O O . GLY A 1 117 ? -15.106 -0.877 12.762 1.00 96.62 117 GLY A O 1
ATOM 934 N N . LEU A 1 118 ? -14.961 -0.295 10.593 1.00 97.94 118 LEU A N 1
ATOM 935 C CA . LEU A 1 118 ? -14.265 -1.485 10.134 1.00 97.94 118 LEU A CA 1
ATOM 936 C C . LEU A 1 118 ? -13.009 -1.093 9.359 1.00 97.94 118 LEU A C 1
ATOM 938 O O . LEU A 1 118 ? -13.031 -0.204 8.510 1.00 97.94 118 LEU A O 1
ATOM 942 N N . LYS A 1 119 ? -11.908 -1.776 9.653 1.00 98.56 119 LYS A N 1
ATOM 943 C CA . LYS A 1 119 ? -10.652 -1.688 8.914 1.00 98.56 119 LYS A CA 1
ATOM 944 C C . LYS A 1 119 ? -10.483 -2.964 8.108 1.00 98.56 119 LYS A C 1
ATOM 946 O O . LYS A 1 119 ? -10.648 -4.051 8.661 1.00 98.56 119 LYS A O 1
ATOM 951 N N . ILE A 1 120 ? -10.145 -2.840 6.829 1.00 98.81 120 ILE A N 1
ATOM 952 C CA . ILE A 1 120 ? -9.877 -3.983 5.946 1.00 98.81 120 ILE A CA 1
ATOM 953 C C . ILE A 1 120 ? -8.526 -3.764 5.280 1.00 98.81 120 ILE A C 1
ATOM 955 O O . ILE A 1 120 ? -8.304 -2.719 4.677 1.00 98.81 120 ILE A O 1
ATOM 959 N N . ILE A 1 121 ? -7.630 -4.740 5.376 1.00 98.81 121 ILE A N 1
ATOM 960 C CA . ILE A 1 121 ? -6.354 -4.737 4.662 1.00 98.81 121 ILE A CA 1
ATOM 961 C C . ILE A 1 121 ? -6.438 -5.733 3.510 1.00 98.81 121 ILE A C 1
ATOM 963 O O . ILE A 1 121 ? -6.904 -6.859 3.690 1.00 98.81 121 ILE A O 1
ATOM 967 N N . VAL A 1 122 ? -5.976 -5.310 2.338 1.00 98.75 122 VAL A N 1
ATOM 968 C CA . VAL A 1 122 ? -5.982 -6.072 1.084 1.00 98.75 122 VAL A CA 1
ATOM 969 C C . VAL A 1 122 ? -4.578 -6.060 0.490 1.00 98.75 122 VAL A C 1
ATOM 971 O O . VAL A 1 122 ? -3.906 -5.029 0.511 1.00 98.75 122 VAL A O 1
ATOM 974 N N . ARG A 1 123 ? -4.124 -7.191 -0.051 1.00 98.19 123 ARG A N 1
ATOM 975 C CA . ARG A 1 123 ? -2.838 -7.285 -0.759 1.00 98.19 123 ARG A CA 1
ATOM 976 C C . ARG A 1 123 ? -2.996 -6.889 -2.219 1.00 98.19 123 ARG A C 1
ATOM 978 O O . ARG A 1 123 ? -4.012 -7.197 -2.835 1.00 98.19 123 ARG A O 1
ATOM 985 N N . THR A 1 124 ? -1.974 -6.264 -2.786 1.00 95.19 124 THR A N 1
ATOM 986 C CA . THR A 1 124 ? -1.886 -5.967 -4.219 1.00 95.19 124 THR A CA 1
ATOM 987 C C . THR A 1 124 ? -0.531 -6.400 -4.783 1.00 95.19 124 THR A C 1
ATOM 989 O O . THR A 1 124 ? 0.421 -6.605 -4.040 1.00 95.19 124 THR A O 1
ATOM 992 N N . ASP A 1 125 ? -0.437 -6.586 -6.096 1.00 90.88 125 ASP A N 1
ATOM 993 C CA . ASP A 1 125 ? 0.824 -6.756 -6.824 1.00 90.88 125 ASP A CA 1
ATOM 994 C C . ASP A 1 125 ? 1.259 -5.477 -7.551 1.00 90.88 125 ASP A C 1
ATOM 996 O O . ASP A 1 125 ? 2.351 -5.433 -8.118 1.00 90.88 125 ASP A O 1
ATOM 1000 N N . SER A 1 126 ? 0.426 -4.433 -7.508 1.00 89.50 126 SER A N 1
ATOM 1001 C CA . SER A 1 126 ? 0.694 -3.156 -8.159 1.00 89.50 126 SER A CA 1
ATOM 1002 C C . SER A 1 126 ? 1.880 -2.445 -7.515 1.00 89.50 126 SER A C 1
ATOM 1004 O O . SER A 1 126 ? 2.070 -2.499 -6.298 1.00 89.50 126 SER A O 1
ATOM 1006 N N . SER A 1 127 ? 2.643 -1.739 -8.341 1.00 87.81 127 SER A N 1
ATOM 1007 C CA . SER A 1 127 ? 3.723 -0.852 -7.916 1.00 87.81 127 SER A CA 1
ATOM 1008 C C . SER A 1 127 ? 3.197 0.328 -7.083 1.00 87.81 127 SER A C 1
ATOM 1010 O O . SER A 1 127 ? 1.999 0.652 -7.071 1.00 87.81 127 SER A O 1
ATOM 1012 N N . MET A 1 128 ? 4.109 1.034 -6.414 1.00 89.69 128 MET A N 1
ATOM 1013 C CA . MET A 1 128 ? 3.764 2.222 -5.629 1.00 89.69 128 MET A CA 1
ATOM 1014 C C . MET A 1 128 ? 3.197 3.361 -6.493 1.00 89.69 128 MET A C 1
ATOM 1016 O O . MET A 1 128 ? 2.312 4.091 -6.043 1.00 89.69 128 MET A O 1
ATOM 1020 N N . THR A 1 129 ? 3.654 3.518 -7.740 1.00 86.44 129 THR A N 1
ATOM 1021 C CA . THR A 1 129 ? 3.184 4.589 -8.643 1.00 86.44 129 THR A CA 1
ATOM 1022 C C . THR A 1 129 ? 1.693 4.452 -8.963 1.00 86.44 129 THR A C 1
ATOM 1024 O O . THR A 1 129 ? 0.998 5.452 -9.153 1.00 86.44 129 THR A O 1
ATOM 1027 N N . LYS A 1 130 ? 1.177 3.218 -8.926 1.00 88.31 130 LYS A N 1
ATOM 1028 C CA . LYS A 1 130 ? -0.236 2.880 -9.112 1.00 88.31 130 LYS A CA 1
ATOM 1029 C C . LYS A 1 130 ? -1.034 2.797 -7.814 1.00 88.31 130 LYS A C 1
ATOM 1031 O O . LYS A 1 130 ? -2.223 2.488 -7.868 1.00 88.31 130 LYS A O 1
ATOM 1036 N N . HIS A 1 131 ? -0.447 3.112 -6.657 1.00 93.69 131 HIS A N 1
ATOM 1037 C CA . HIS A 1 131 ? -1.109 2.986 -5.354 1.00 93.69 131 HIS A CA 1
ATOM 1038 C C . HIS A 1 131 ? -2.498 3.647 -5.321 1.00 93.69 131 HIS A C 1
ATOM 1040 O O . HIS A 1 131 ? -3.485 3.032 -4.921 1.00 93.69 131 HIS A O 1
ATOM 1046 N N . LYS A 1 132 ? -2.603 4.884 -5.820 1.00 94.81 132 LYS A N 1
ATOM 1047 C CA . LYS A 1 132 ? -3.881 5.604 -5.903 1.00 94.81 132 LYS A CA 1
ATOM 1048 C C . LYS A 1 132 ? -4.893 4.891 -6.804 1.00 94.81 132 LYS A C 1
ATOM 1050 O O . LYS A 1 132 ? -6.072 4.830 -6.466 1.00 94.81 132 LYS A O 1
ATOM 1055 N N . GLU A 1 133 ? -4.453 4.385 -7.953 1.00 93.56 133 GLU A N 1
ATOM 1056 C CA . GLU A 1 133 ? -5.319 3.671 -8.893 1.00 93.56 133 GLU A CA 1
ATOM 1057 C C . GLU A 1 133 ? -5.846 2.375 -8.270 1.00 93.56 133 GLU A C 1
ATOM 1059 O O . GLU A 1 133 ? -7.057 2.142 -8.267 1.00 93.56 133 GLU A O 1
ATOM 1064 N N . VAL A 1 134 ? -4.956 1.563 -7.690 1.00 95.56 134 VAL A N 1
ATOM 1065 C CA . VAL A 1 134 ? -5.340 0.288 -7.078 1.00 95.56 134 VAL A CA 1
ATOM 1066 C C . VAL A 1 134 ? -6.200 0.479 -5.842 1.00 95.56 134 VAL A C 1
ATOM 1068 O O . VAL A 1 134 ? -7.191 -0.235 -5.692 1.00 95.56 134 VAL A O 1
ATOM 1071 N N . PHE A 1 135 ? -5.921 1.504 -5.031 1.00 98.12 135 PHE A N 1
ATOM 1072 C CA . PHE A 1 135 ? -6.796 1.890 -3.933 1.00 98.12 135 PHE A CA 1
ATOM 1073 C C . PHE A 1 135 ? -8.215 2.166 -4.437 1.00 98.12 135 PHE A C 1
ATOM 1075 O O . PHE A 1 135 ? -9.153 1.573 -3.925 1.00 98.12 135 PHE A O 1
ATOM 1082 N N . ILE A 1 136 ? -8.387 2.995 -5.475 1.00 97.62 136 ILE A N 1
ATOM 1083 C CA . ILE A 1 136 ? -9.717 3.330 -6.014 1.00 97.62 136 ILE A CA 1
ATOM 1084 C C . ILE A 1 136 ? -10.433 2.080 -6.550 1.00 97.62 136 ILE A C 1
ATOM 1086 O O . ILE A 1 136 ? -11.646 1.937 -6.391 1.00 97.62 136 ILE A O 1
ATOM 1090 N N . LYS A 1 137 ? -9.716 1.151 -7.193 1.00 97.56 137 LYS A N 1
ATOM 1091 C CA . LYS A 1 137 ? -10.309 -0.103 -7.690 1.00 97.56 137 LYS A CA 1
ATOM 1092 C C . LYS A 1 137 ? -10.774 -1.008 -6.550 1.00 97.56 137 LYS A C 1
ATOM 1094 O O . LYS A 1 137 ? -11.893 -1.513 -6.615 1.00 97.56 137 LYS A O 1
ATOM 1099 N N . ILE A 1 138 ? -9.951 -1.172 -5.515 1.00 98.38 138 ILE A N 1
ATOM 1100 C CA . ILE A 1 138 ? -10.297 -1.948 -4.319 1.00 98.38 138 ILE A CA 1
ATOM 1101 C C . ILE A 1 138 ? -11.445 -1.268 -3.568 1.00 98.38 138 ILE A C 1
ATOM 1103 O O . ILE A 1 138 ? -12.410 -1.936 -3.214 1.00 98.38 138 ILE A O 1
ATOM 1107 N N . GLN A 1 139 ? -11.389 0.053 -3.392 1.00 98.38 139 GLN A N 1
ATOM 1108 C CA . GLN A 1 139 ? -12.448 0.859 -2.788 1.00 98.38 139 GLN A CA 1
ATOM 1109 C C . GLN A 1 139 ? -13.781 0.580 -3.485 1.00 98.38 139 GLN A C 1
ATOM 1111 O O . GLN A 1 139 ? -14.684 0.037 -2.864 1.00 98.38 139 GLN A O 1
ATOM 1116 N N . ASN A 1 140 ? -13.870 0.818 -4.795 1.00 98.00 140 ASN A N 1
ATOM 1117 C CA . ASN A 1 140 ? -15.092 0.578 -5.567 1.00 98.00 140 ASN A CA 1
ATOM 1118 C C . ASN A 1 140 ? -15.584 -0.877 -5.485 1.00 98.00 140 ASN A C 1
ATOM 1120 O O . ASN A 1 140 ? -16.788 -1.126 -5.511 1.00 98.00 140 ASN A O 1
ATOM 1124 N N . TYR A 1 141 ? -14.668 -1.850 -5.432 1.00 98.25 141 TYR A N 1
ATOM 1125 C CA . TYR A 1 141 ? -15.019 -3.262 -5.286 1.00 98.25 141 TYR A CA 1
ATOM 1126 C C . TYR A 1 141 ? -15.680 -3.533 -3.927 1.00 98.25 141 TYR A C 1
ATOM 1128 O O . TYR A 1 141 ? -16.759 -4.124 -3.874 1.00 98.25 141 TYR A O 1
ATOM 1136 N N . TYR A 1 142 ? -15.067 -3.071 -2.834 1.00 98.38 142 TYR A N 1
ATOM 1137 C CA . TYR A 1 142 ? -15.585 -3.285 -1.483 1.00 98.38 142 TYR A CA 1
ATOM 1138 C C . TYR A 1 142 ? -16.814 -2.426 -1.174 1.00 98.38 142 TYR A C 1
ATOM 1140 O O . TYR A 1 142 ? -17.715 -2.917 -0.506 1.00 98.38 142 TYR A O 1
ATOM 1148 N N . GLU A 1 143 ? -16.914 -1.200 -1.696 1.00 97.88 143 GLU A N 1
ATOM 1149 C CA . GLU A 1 143 ? -18.125 -0.379 -1.560 1.00 97.88 143 GLU A CA 1
ATOM 1150 C C . GLU A 1 143 ? -19.337 -1.081 -2.186 1.00 97.88 143 GLU A C 1
ATOM 1152 O O . GLU A 1 143 ? -20.397 -1.142 -1.568 1.00 97.88 143 GLU A O 1
ATOM 1157 N N . LYS A 1 144 ? -19.171 -1.706 -3.363 1.00 97.88 144 LYS A N 1
ATOM 1158 C CA . LYS A 1 144 ? -20.223 -2.520 -3.999 1.00 97.88 144 LYS A CA 1
ATOM 1159 C C . LYS A 1 144 ? -20.541 -3.792 -3.216 1.00 97.88 144 LYS A C 1
ATOM 1161 O O . LYS A 1 144 ? -21.708 -4.125 -3.050 1.00 97.88 144 LYS A O 1
ATOM 1166 N N . LEU A 1 145 ? -19.516 -4.506 -2.745 1.00 97.56 145 LEU A N 1
ATOM 1167 C CA . LEU A 1 145 ? -19.679 -5.754 -1.991 1.00 97.56 145 LEU A CA 1
ATOM 1168 C C . LEU A 1 145 ? -20.413 -5.534 -0.660 1.00 97.56 145 LEU A C 1
ATOM 1170 O O . LEU A 1 145 ? -21.257 -6.336 -0.257 1.00 97.56 145 LEU A O 1
ATOM 1174 N N . LEU A 1 146 ? -20.043 -4.470 0.046 1.00 96.38 146 LEU A N 1
ATOM 1175 C CA . LEU A 1 146 ? -20.479 -4.205 1.412 1.00 96.38 146 LEU A CA 1
ATOM 1176 C C . LEU A 1 146 ? -21.665 -3.236 1.474 1.00 96.38 146 LEU A C 1
ATOM 1178 O O . LEU A 1 146 ? -22.319 -3.164 2.510 1.00 96.38 146 LEU A O 1
ATOM 1182 N N . ASN A 1 147 ? -21.959 -2.539 0.372 1.00 95.00 147 ASN A N 1
ATOM 1183 C CA . ASN A 1 147 ? -22.963 -1.481 0.275 1.00 95.00 147 ASN A CA 1
ATOM 1184 C C . ASN A 1 147 ? -22.747 -0.364 1.311 1.00 95.00 147 ASN A C 1
ATOM 1186 O O . ASN A 1 147 ? -23.674 0.067 1.994 1.00 95.00 147 ASN A O 1
ATOM 1190 N N . VAL A 1 148 ? -21.496 0.078 1.453 1.00 95.00 148 VAL A N 1
ATOM 1191 C CA . VAL A 1 148 ? -21.091 1.175 2.344 1.00 95.00 148 VAL A CA 1
ATOM 1192 C C . VAL A 1 148 ? -20.056 2.047 1.660 1.00 95.00 148 VAL A C 1
ATOM 1194 O O . VAL A 1 148 ? -19.349 1.588 0.769 1.00 95.00 148 VAL A O 1
ATOM 1197 N N . LYS A 1 149 ? -19.940 3.298 2.103 1.00 95.38 149 LYS A N 1
ATOM 1198 C CA . LYS A 1 149 ? -18.904 4.217 1.636 1.00 95.38 149 LYS A CA 1
ATOM 1199 C C . LYS A 1 149 ? -17.598 3.984 2.394 1.00 95.38 149 LYS A C 1
ATOM 1201 O O . LYS A 1 149 ? -17.608 3.840 3.614 1.00 95.38 149 LYS A O 1
ATOM 1206 N N . ILE A 1 150 ? -16.483 4.003 1.677 1.00 97.62 150 ILE A N 1
ATOM 1207 C CA . ILE A 1 150 ? -15.133 3.867 2.229 1.00 97.62 150 ILE A CA 1
ATOM 1208 C C . ILE A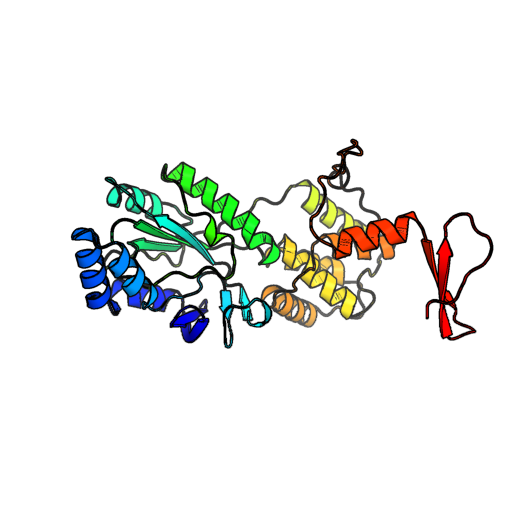 1 150 ? -14.440 5.231 2.199 1.00 97.62 150 ILE A C 1
ATOM 1210 O O . 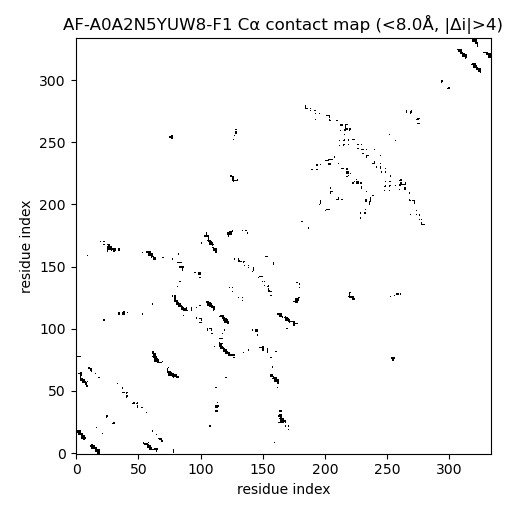ILE A 1 150 ? -14.540 5.977 1.220 1.00 97.62 150 ILE A O 1
ATOM 1214 N N . ASP A 1 151 ? -13.711 5.563 3.263 1.00 96.88 151 ASP A N 1
ATOM 1215 C CA . ASP A 1 151 ? -12.937 6.798 3.341 1.00 96.88 151 ASP A CA 1
ATOM 1216 C C . ASP A 1 151 ? -11.834 6.836 2.259 1.00 96.88 151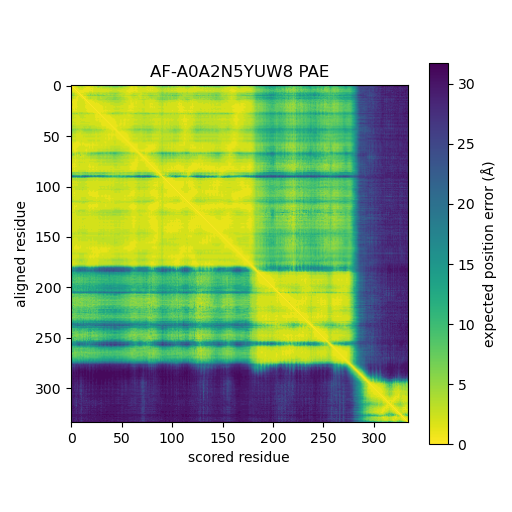 ASP A C 1
ATOM 1218 O O . ASP A 1 151 ? -11.045 5.895 2.135 1.00 96.88 151 ASP A O 1
ATOM 1222 N N . PRO A 1 152 ? -11.733 7.919 1.465 1.00 97.06 152 PRO A N 1
ATOM 1223 C CA . PRO A 1 152 ? -10.830 7.978 0.321 1.00 97.06 152 PRO A CA 1
ATOM 1224 C C . PRO A 1 152 ? -9.369 8.274 0.692 1.00 97.06 152 PRO A C 1
ATOM 1226 O O . PRO A 1 152 ? -8.534 8.362 -0.207 1.00 97.06 152 PRO A O 1
ATOM 1229 N N . SER A 1 153 ? -9.035 8.503 1.966 1.00 95.56 153 SER A N 1
ATOM 1230 C CA . SER A 1 153 ? -7.676 8.873 2.387 1.00 95.56 153 SER A CA 1
ATOM 1231 C C . SER A 1 153 ? -6.681 7.715 2.320 1.00 95.56 153 SER A C 1
ATOM 1233 O O . SER A 1 153 ? -5.475 7.953 2.308 1.00 95.56 153 SER A O 1
ATOM 1235 N N . GLY A 1 154 ? -7.156 6.470 2.209 1.00 95.56 154 GLY A N 1
ATOM 1236 C CA . GLY A 1 154 ? -6.301 5.307 1.962 1.00 95.56 154 GLY A CA 1
ATOM 1237 C C . GLY A 1 154 ? -5.586 5.328 0.605 1.00 95.56 154 GLY A C 1
ATOM 1238 O O . GLY A 1 154 ? -4.684 4.525 0.403 1.00 95.56 154 GLY A O 1
ATOM 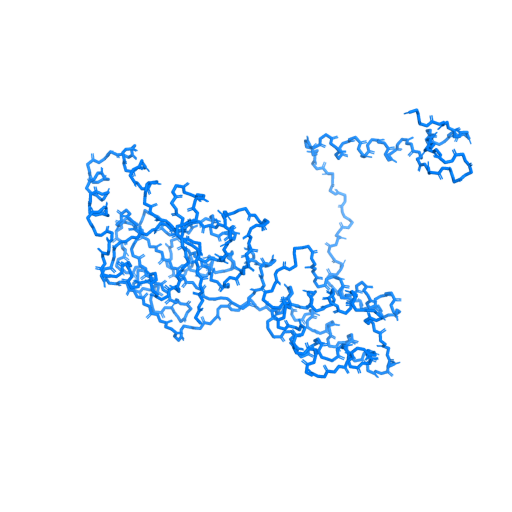1239 N N . LYS A 1 155 ? -5.931 6.265 -0.294 1.00 96.31 155 LYS A N 1
ATOM 1240 C CA . LYS A 1 155 ? -5.213 6.526 -1.556 1.00 96.31 155 LYS A CA 1
ATOM 1241 C C . LYS A 1 155 ? -3.821 7.137 -1.371 1.00 96.31 155 LYS A C 1
ATOM 1243 O O . LYS A 1 155 ? -3.094 7.275 -2.355 1.00 96.31 155 LYS A O 1
ATOM 1248 N N . ASP A 1 156 ? -3.501 7.591 -0.161 1.00 95.44 156 ASP A N 1
ATOM 1249 C CA . ASP A 1 156 ? -2.201 8.150 0.183 1.00 95.44 156 ASP A CA 1
ATOM 1250 C C . ASP A 1 156 ? -1.320 7.035 0.765 1.00 95.44 156 ASP A C 1
ATOM 1252 O O . ASP A 1 156 ? -1.665 6.429 1.780 1.00 95.44 156 ASP A O 1
ATOM 1256 N N . VAL A 1 157 ? -0.139 6.802 0.179 1.00 95.50 157 VAL A N 1
ATOM 1257 C CA . VAL A 1 157 ? 0.806 5.754 0.633 1.00 95.50 157 VAL A CA 1
ATOM 1258 C C . VAL A 1 157 ? 1.163 5.923 2.113 1.00 95.50 157 VAL A C 1
ATOM 1260 O O . VAL A 1 157 ? 1.279 4.958 2.865 1.00 95.50 157 VAL A O 1
ATOM 1263 N N . SER A 1 158 ? 1.262 7.172 2.565 1.00 95.25 158 SER A N 1
ATOM 1264 C CA . SER A 1 158 ? 1.487 7.506 3.961 1.00 95.25 158 SER A CA 1
ATOM 1265 C C . SER A 1 158 ? 0.186 7.497 4.773 1.00 95.25 158 SER A C 1
ATOM 1267 O O . SER A 1 158 ? 0.069 8.245 5.733 1.00 95.25 158 SER A O 1
ATOM 1269 N N . ARG A 1 159 ? -0.848 6.703 4.493 1.00 96.38 159 ARG A N 1
ATOM 1270 C CA . ARG A 1 159 ? -2.029 6.698 5.375 1.00 96.38 159 ARG A CA 1
ATOM 1271 C C . ARG A 1 159 ? -1.732 5.981 6.701 1.00 96.38 159 ARG A C 1
ATOM 1273 O O . ARG A 1 159 ? -1.263 4.850 6.721 1.00 96.38 159 ARG A O 1
ATOM 1280 N N . LEU A 1 160 ? -1.991 6.653 7.829 1.00 96.88 160 LEU A N 1
ATOM 1281 C CA . LEU A 1 160 ? -1.975 6.030 9.164 1.00 96.88 160 LEU A CA 1
ATOM 1282 C C . LEU A 1 160 ? -3.237 5.214 9.430 1.00 96.88 160 LEU A C 1
ATOM 1284 O O . LEU A 1 160 ? -4.337 5.685 9.146 1.00 96.88 160 LEU A O 1
ATOM 1288 N N . CYS A 1 161 ? -3.059 4.092 10.121 1.00 97.75 161 CYS A N 1
ATOM 1289 C CA . CYS A 1 161 ? -4.101 3.345 10.808 1.00 97.75 161 CYS A CA 1
ATOM 1290 C C . CYS A 1 161 ? -3.785 3.296 12.308 1.00 97.75 161 CYS A C 1
ATOM 1292 O O . CYS A 1 161 ? -2.741 2.784 12.702 1.00 97.75 161 CYS A O 1
ATOM 1294 N N . PHE A 1 162 ? -4.662 3.833 13.157 1.00 98.00 162 PHE A N 1
ATOM 1295 C CA . PHE A 1 162 ? -4.504 3.721 14.611 1.00 98.00 162 PHE A CA 1
ATOM 1296 C C . PHE A 1 162 ? -4.653 2.270 15.072 1.00 98.00 162 PHE A C 1
ATOM 1298 O O . PHE A 1 162 ? -5.465 1.527 14.514 1.00 98.00 162 PHE A O 1
ATOM 1305 N N . PHE A 1 163 ? -3.908 1.895 16.112 1.00 98.00 163 PHE A N 1
ATOM 1306 C CA . PHE A 1 163 ? -4.151 0.641 16.816 1.00 98.00 163 PHE A CA 1
ATOM 1307 C C . PHE A 1 163 ? -5.557 0.629 17.418 1.00 98.00 163 PHE A C 1
ATOM 1309 O O . PHE A 1 163 ? -6.109 1.669 17.779 1.00 98.00 163 PHE A O 1
ATOM 1316 N N . SER A 1 164 ? -6.128 -0.567 17.500 1.00 97.94 164 SER A N 1
ATOM 1317 C CA . SER A 1 164 ? -7.456 -0.829 18.044 1.00 97.94 164 SER A CA 1
ATOM 1318 C C . SER A 1 164 ? -7.391 -2.023 18.998 1.00 97.94 164 SER A C 1
ATOM 1320 O O . SER A 1 164 ? -6.312 -2.539 19.291 1.00 97.94 164 SER A O 1
ATOM 1322 N N . PHE A 1 165 ? -8.558 -2.468 19.445 1.00 98.19 165 PHE A N 1
ATOM 1323 C CA . PHE A 1 165 ? -8.752 -3.721 20.149 1.00 98.19 165 PHE A CA 1
ATOM 1324 C C . PHE A 1 165 ? -9.975 -4.442 19.572 1.00 98.19 165 PHE A C 1
ATOM 1326 O O . PHE A 1 165 ? -11.076 -3.871 19.527 1.00 98.19 165 PHE A O 1
ATOM 1333 N N . ASP A 1 166 ? -9.758 -5.673 19.110 1.00 98.25 166 ASP A N 1
ATOM 1334 C CA . ASP A 1 166 ? -10.787 -6.548 18.546 1.00 98.25 166 ASP A CA 1
ATOM 1335 C C . ASP A 1 166 ? -10.374 -8.023 18.682 1.00 98.25 166 ASP A C 1
ATOM 1337 O O . ASP A 1 166 ? -9.620 -8.537 17.858 1.00 98.25 166 ASP A O 1
ATOM 1341 N N . GLU A 1 167 ? -10.900 -8.717 19.693 1.00 97.75 167 GLU A N 1
ATOM 1342 C CA . GLU A 1 167 ? -10.668 -10.159 19.906 1.00 97.75 167 GLU A CA 1
ATOM 1343 C C . GLU A 1 167 ? -11.111 -11.003 18.700 1.00 97.75 167 GLU A C 1
ATOM 1345 O O . GLU A 1 167 ? -10.533 -12.048 18.411 1.00 97.75 167 GLU A O 1
ATOM 1350 N N . SER A 1 168 ? -12.097 -10.514 17.942 1.00 97.12 168 SER A N 1
ATOM 1351 C CA . SER A 1 168 ? -12.627 -11.171 16.748 1.00 97.12 168 SER A CA 1
ATOM 1352 C C . SER A 1 168 ? -11.896 -10.766 15.459 1.00 97.12 168 SER A C 1
ATOM 1354 O O . SER A 1 168 ? -12.446 -10.917 14.365 1.00 97.12 168 SER A O 1
ATOM 1356 N N . LEU A 1 169 ? -10.688 -10.191 15.549 1.00 98.56 169 LEU A N 1
ATOM 1357 C CA . LEU A 1 169 ? -9.885 -9.821 14.380 1.00 98.56 169 LEU A CA 1
ATOM 1358 C C . LEU A 1 169 ? -9.655 -11.034 13.475 1.00 98.56 169 LEU A C 1
ATOM 1360 O O . LEU A 1 169 ? -9.065 -12.042 13.882 1.00 98.56 169 LEU A O 1
ATOM 1364 N N . TYR A 1 170 ? -10.042 -10.882 12.212 1.00 98.69 170 TYR A N 1
ATOM 1365 C CA . TYR A 1 170 ? -9.814 -11.866 11.164 1.00 98.69 170 TYR A CA 1
ATOM 1366 C C . TYR A 1 170 ? -8.465 -11.626 10.483 1.00 98.69 170 TYR A C 1
ATOM 1368 O O . TYR A 1 170 ? -8.147 -10.490 10.132 1.00 98.69 170 TYR A O 1
ATOM 1376 N N . LEU A 1 171 ? -7.692 -12.695 10.281 1.00 98.50 171 LEU A N 1
ATOM 1377 C CA . LEU A 1 171 ? -6.420 -12.693 9.559 1.00 98.50 171 LEU A CA 1
ATOM 1378 C C . LEU A 1 171 ? -6.365 -13.935 8.663 1.00 98.50 171 LEU A C 1
ATOM 1380 O O . LEU A 1 171 ? -6.557 -15.044 9.155 1.00 98.50 171 LEU A O 1
ATOM 1384 N N . ASN A 1 172 ? -6.080 -13.748 7.378 1.00 98.06 172 ASN A N 1
ATOM 1385 C CA . ASN A 1 172 ? -5.949 -14.818 6.396 1.00 98.06 172 ASN A CA 1
ATOM 1386 C C . ASN A 1 172 ? -4.642 -14.670 5.618 1.00 98.06 172 ASN A C 1
ATOM 1388 O O . ASN A 1 172 ? -4.563 -13.908 4.654 1.00 98.06 172 ASN A O 1
ATOM 1392 N N . ASN A 1 173 ? -3.621 -15.430 6.013 1.00 96.25 173 ASN A N 1
ATOM 1393 C CA . ASN A 1 173 ? -2.320 -15.384 5.349 1.00 96.25 173 ASN A CA 1
ATOM 1394 C C . ASN A 1 173 ? -2.367 -15.866 3.893 1.00 96.25 173 ASN A C 1
ATOM 1396 O O . ASN A 1 173 ? -1.551 -15.389 3.107 1.00 96.25 173 ASN A O 1
ATOM 1400 N N . GLU A 1 174 ? -3.381 -16.647 3.516 1.00 96.88 174 GLU A N 1
ATOM 1401 C CA . GLU A 1 174 ? -3.592 -17.201 2.173 1.00 96.88 174 GLU A CA 1
ATOM 1402 C C . GLU A 1 174 ? -4.574 -16.373 1.319 1.00 96.88 174 GLU A C 1
ATOM 1404 O O . GLU A 1 174 ? -5.074 -16.845 0.299 1.00 96.88 174 GLU A O 1
ATOM 1409 N N . SER A 1 175 ? -4.903 -15.135 1.719 1.00 97.69 175 SER A N 1
ATOM 1410 C CA . SER A 1 175 ? -5.791 -14.268 0.931 1.00 97.69 175 SER A CA 1
ATOM 1411 C C . SER A 1 175 ? -5.250 -14.044 -0.487 1.00 97.69 175 SER A C 1
ATOM 1413 O O . SER A 1 175 ? -4.068 -13.729 -0.655 1.00 97.69 175 SER A O 1
ATOM 1415 N N . GLU A 1 176 ? -6.120 -14.057 -1.493 1.00 97.56 176 GLU A N 1
ATOM 1416 C CA . GLU A 1 176 ? -5.726 -13.722 -2.860 1.00 97.56 176 GLU A CA 1
ATOM 1417 C C . GLU A 1 176 ? -5.221 -12.274 -2.963 1.00 97.56 176 GLU A C 1
ATOM 1419 O O . GLU A 1 176 ? -5.738 -11.352 -2.325 1.00 97.56 176 GLU A O 1
ATOM 1424 N N . THR A 1 177 ? -4.226 -12.054 -3.821 1.00 96.50 177 THR A N 1
ATOM 1425 C CA . THR A 1 177 ? -3.742 -10.713 -4.165 1.00 96.50 177 THR A CA 1
ATOM 1426 C C . THR A 1 177 ? -4.698 -10.041 -5.150 1.00 96.50 177 THR A C 1
ATOM 1428 O O . THR A 1 177 ? -5.046 -10.616 -6.183 1.00 96.50 177 THR A O 1
ATOM 1431 N N . PHE A 1 178 ? -5.106 -8.803 -4.866 1.00 96.19 178 PHE A N 1
ATOM 1432 C CA . PHE A 1 178 ? -5.933 -8.010 -5.769 1.00 96.19 178 PHE A CA 1
ATOM 1433 C C . PHE A 1 178 ? -5.095 -7.474 -6.934 1.00 96.19 178 PHE A C 1
ATOM 1435 O O . PHE A 1 178 ? -4.228 -6.611 -6.750 1.00 96.19 178 PHE A O 1
ATOM 1442 N N . LYS A 1 179 ? -5.392 -7.969 -8.139 1.00 91.56 179 LYS A N 1
ATOM 1443 C CA . LYS A 1 179 ? -4.690 -7.614 -9.376 1.00 91.56 179 LYS A CA 1
ATOM 1444 C C . LYS A 1 179 ? -5.506 -6.635 -10.209 1.00 91.56 179 LYS A C 1
ATOM 1446 O O . LYS A 1 179 ? -6.697 -6.854 -10.449 1.00 91.56 179 LYS A O 1
ATOM 1451 N N . ILE A 1 180 ? -4.868 -5.578 -10.709 1.00 84.62 180 ILE A N 1
ATOM 1452 C CA . ILE A 1 180 ? -5.475 -4.738 -11.746 1.00 84.62 180 ILE A CA 1
ATOM 1453 C C . ILE A 1 180 ? -5.305 -5.456 -13.082 1.00 84.62 180 ILE A C 1
ATOM 1455 O O . ILE A 1 180 ? -4.187 -5.767 -13.485 1.00 84.62 180 ILE A O 1
ATOM 1459 N N . LYS A 1 181 ? -6.412 -5.690 -13.799 1.00 72.44 181 LYS A N 1
ATOM 1460 C CA . LYS A 1 181 ? -6.329 -6.139 -15.191 1.00 72.44 181 LYS A CA 1
ATOM 1461 C C . LYS A 1 181 ? -5.608 -5.077 -16.007 1.00 72.44 181 LYS A C 1
ATOM 1463 O O . LYS A 1 181 ? -6.113 -3.962 -16.162 1.00 72.44 181 LYS A O 1
ATOM 1468 N N . LEU A 1 182 ? -4.448 -5.450 -16.530 1.00 66.38 182 LEU A N 1
ATOM 1469 C CA . LEU A 1 182 ? -3.729 -4.624 -17.475 1.00 66.38 182 LEU A CA 1
ATOM 1470 C C . LEU A 1 182 ? -4.584 -4.447 -18.740 1.00 66.38 182 LEU A C 1
ATOM 1472 O O . LEU A 1 182 ? -5.317 -5.349 -19.153 1.00 66.38 182 LEU A O 1
ATOM 1476 N N . PRO A 1 183 ? -4.527 -3.268 -19.358 1.00 66.50 183 PRO A N 1
ATOM 1477 C CA . PRO A 1 183 ? -5.187 -3.019 -20.625 1.00 66.50 183 PRO A CA 1
ATOM 1478 C C . PRO A 1 183 ? -4.483 -3.856 -21.701 1.00 66.50 183 PRO A C 1
ATOM 1480 O O . PRO A 1 183 ? -3.299 -3.638 -21.940 1.00 66.50 183 PRO A O 1
ATOM 1483 N N . MET A 1 184 ? -5.210 -4.775 -22.354 1.00 62.28 184 MET A N 1
ATOM 1484 C CA . MET A 1 184 ? -4.678 -5.723 -23.359 1.00 62.28 184 MET A CA 1
ATOM 1485 C C . MET A 1 184 ? -3.739 -5.069 -24.386 1.00 62.28 184 MET A C 1
ATOM 1487 O O . MET A 1 184 ? -2.726 -5.646 -24.760 1.00 62.28 184 MET A O 1
ATOM 1491 N N . ASN A 1 185 ? -4.026 -3.828 -24.785 1.00 78.25 185 ASN A N 1
ATOM 1492 C CA . ASN A 1 185 ? -3.208 -3.090 -25.747 1.00 78.25 185 ASN A CA 1
ATOM 1493 C C . ASN A 1 185 ? -1.758 -2.879 -25.284 1.00 78.25 185 ASN A C 1
ATOM 1495 O O . ASN A 1 185 ? -0.860 -2.919 -26.110 1.00 78.25 185 ASN A O 1
ATOM 1499 N N . LEU A 1 186 ? -1.515 -2.673 -23.986 1.00 83.06 186 LEU A N 1
ATOM 1500 C CA . LEU A 1 186 ? -0.169 -2.389 -23.484 1.00 83.06 186 LEU A CA 1
ATOM 1501 C C . LEU A 1 186 ? 0.714 -3.638 -23.447 1.00 83.06 186 LEU A C 1
ATOM 1503 O O . LEU A 1 186 ? 1.897 -3.558 -23.758 1.00 83.06 186 LEU A O 1
ATOM 1507 N N . GLN A 1 187 ? 0.135 -4.781 -23.084 1.00 84.00 187 GLN A N 1
ATOM 1508 C CA . GLN A 1 187 ? 0.842 -6.055 -23.136 1.00 84.00 187 GLN A CA 1
ATOM 1509 C C . GLN A 1 187 ? 1.235 -6.383 -24.581 1.00 84.00 187 GLN A C 1
ATOM 1511 O O . GLN A 1 187 ? 2.411 -6.601 -24.856 1.00 84.00 187 GLN A O 1
ATOM 1516 N N . ASN A 1 188 ? 0.286 -6.258 -25.515 1.00 86.19 188 ASN A N 1
ATOM 1517 C CA . ASN A 1 188 ? 0.553 -6.435 -26.942 1.00 86.19 188 ASN A CA 1
ATOM 1518 C C . ASN A 1 188 ? 1.634 -5.467 -27.461 1.00 86.19 188 ASN A C 1
ATOM 1520 O O . ASN A 1 188 ? 2.428 -5.834 -28.322 1.00 86.19 188 ASN A O 1
ATOM 1524 N N . ASP A 1 189 ? 1.664 -4.223 -26.975 1.00 90.00 189 ASP A N 1
ATOM 1525 C CA . ASP A 1 189 ? 2.665 -3.228 -27.378 1.00 90.00 189 ASP A CA 1
ATOM 1526 C C . ASP A 1 189 ? 4.085 -3.609 -26.913 1.00 90.00 189 ASP A C 1
ATOM 1528 O O . ASP A 1 189 ? 5.046 -3.380 -27.649 1.00 90.00 189 ASP A O 1
ATOM 1532 N N . ILE A 1 190 ? 4.230 -4.214 -25.728 1.00 91.31 190 ILE A N 1
ATOM 1533 C CA . ILE A 1 190 ? 5.525 -4.694 -25.215 1.00 91.31 190 ILE A CA 1
ATOM 1534 C C . ILE A 1 190 ? 5.953 -5.982 -25.910 1.00 91.31 190 ILE A C 1
ATOM 1536 O O . ILE A 1 190 ? 7.110 -6.100 -26.299 1.00 91.31 190 ILE A O 1
ATOM 1540 N N . GLU A 1 191 ? 5.034 -6.918 -26.126 1.00 91.44 191 GLU A N 1
ATOM 1541 C CA . GLU A 1 191 ? 5.321 -8.148 -26.872 1.00 91.44 191 GLU A CA 1
ATOM 1542 C C . GLU A 1 191 ? 5.784 -7.823 -28.303 1.00 91.44 191 GLU A C 1
ATOM 1544 O O . GLU A 1 191 ? 6.769 -8.382 -28.784 1.00 91.44 191 GLU A O 1
ATOM 1549 N N . LYS A 1 192 ? 5.160 -6.831 -28.959 1.00 92.31 192 LYS A N 1
ATOM 1550 C CA . LYS A 1 192 ? 5.634 -6.298 -30.249 1.00 92.31 192 LYS A CA 1
ATOM 1551 C C . LYS A 1 192 ? 7.015 -5.656 -30.151 1.00 92.31 192 LYS A C 1
ATOM 1553 O O . LYS A 1 192 ? 7.826 -5.842 -31.053 1.00 92.31 192 LYS A O 1
ATOM 1558 N N . LEU A 1 193 ? 7.283 -4.885 -29.095 1.00 93.88 193 LEU A N 1
ATOM 1559 C CA . LEU A 1 193 ? 8.601 -4.290 -28.868 1.00 93.88 193 LEU A CA 1
ATOM 1560 C C . LEU A 1 193 ? 9.680 -5.372 -28.753 1.00 93.88 193 LEU A C 1
ATOM 1562 O O . LEU A 1 193 ? 10.681 -5.289 -29.458 1.00 93.88 193 LEU A O 1
ATOM 1566 N N . ILE A 1 194 ? 9.449 -6.392 -27.925 1.00 94.44 194 ILE A N 1
ATOM 1567 C CA . ILE A 1 194 ? 10.362 -7.527 -27.741 1.00 94.44 194 ILE A CA 1
ATOM 1568 C C . ILE A 1 194 ? 10.578 -8.258 -29.068 1.00 94.44 194 ILE A C 1
ATOM 1570 O O . ILE A 1 194 ? 11.715 -8.472 -29.468 1.00 94.44 194 ILE A O 1
ATOM 1574 N N . SER A 1 195 ? 9.511 -8.537 -29.821 1.00 94.06 195 SER A N 1
ATOM 1575 C CA . SER A 1 195 ? 9.632 -9.175 -31.137 1.00 94.06 195 SER A CA 1
ATOM 1576 C C . SER A 1 195 ? 10.521 -8.386 -32.108 1.00 94.06 195 SER A C 1
ATOM 1578 O O . SER A 1 195 ? 11.266 -8.993 -32.872 1.00 94.06 195 SER A O 1
ATOM 1580 N N . ILE A 1 196 ? 10.460 -7.050 -32.100 1.00 92.94 196 ILE A N 1
ATOM 1581 C CA . ILE A 1 196 ? 11.294 -6.211 -32.976 1.00 92.94 196 ILE A CA 1
ATOM 1582 C C . ILE A 1 196 ? 12.746 -6.169 -32.485 1.00 92.94 196 ILE A C 1
ATOM 1584 O O . ILE A 1 196 ? 13.664 -6.182 -33.307 1.00 92.94 196 ILE A O 1
ATOM 1588 N N . ILE A 1 197 ? 12.956 -6.111 -31.166 1.00 93.25 197 ILE A N 1
ATOM 1589 C CA . ILE A 1 197 ? 14.285 -6.214 -30.545 1.00 93.25 197 ILE A CA 1
ATOM 1590 C C . ILE A 1 197 ? 14.960 -7.517 -30.986 1.00 93.25 197 ILE A C 1
ATOM 1592 O O . ILE A 1 197 ? 16.119 -7.491 -31.392 1.00 93.25 197 ILE A O 1
ATOM 1596 N N . ASP A 1 198 ? 14.212 -8.618 -30.999 1.00 92.56 198 ASP A N 1
ATOM 1597 C CA . ASP A 1 198 ? 14.684 -9.951 -31.384 1.00 92.56 198 ASP A CA 1
ATOM 1598 C C . ASP A 1 198 ? 15.036 -10.057 -32.858 1.00 92.56 198 ASP A C 1
ATOM 1600 O O . ASP A 1 198 ? 16.122 -10.515 -33.218 1.00 92.56 198 ASP A O 1
ATOM 1604 N N . GLU A 1 199 ? 14.120 -9.611 -33.715 1.00 92.94 199 GLU A N 1
ATOM 1605 C CA . GLU A 1 199 ? 14.285 -9.657 -35.163 1.00 92.94 199 GLU A CA 1
ATOM 1606 C C . GLU A 1 199 ? 15.487 -8.817 -35.611 1.00 92.94 199 GLU A C 1
ATOM 1608 O O . GLU A 1 199 ? 16.270 -9.238 -36.463 1.00 92.94 199 GLU A O 1
ATOM 1613 N N . ARG A 1 200 ? 15.660 -7.633 -35.012 1.00 93.38 200 ARG A N 1
ATOM 1614 C CA . ARG A 1 200 ? 16.710 -6.681 -35.396 1.00 93.38 200 ARG A CA 1
ATOM 1615 C C . ARG A 1 200 ? 17.993 -6.818 -34.581 1.00 93.38 200 ARG A C 1
ATOM 1617 O O . ARG A 1 200 ? 18.977 -6.174 -34.932 1.00 93.38 200 ARG A O 1
ATOM 1624 N N . ARG A 1 201 ? 17.981 -7.621 -33.511 1.00 91.25 201 ARG A N 1
ATOM 1625 C CA . ARG A 1 201 ? 19.067 -7.750 -32.521 1.00 91.25 201 ARG A CA 1
ATOM 1626 C C . ARG A 1 201 ? 19.556 -6.392 -32.007 1.00 91.25 201 ARG A C 1
ATOM 1628 O O . ARG A 1 201 ? 20.752 -6.120 -31.984 1.00 91.25 201 ARG A O 1
ATOM 1635 N N . VAL A 1 202 ? 18.613 -5.523 -31.649 1.00 90.94 202 VAL A N 1
ATOM 1636 C CA . VAL A 1 202 ? 18.902 -4.152 -31.199 1.00 90.94 202 VAL A CA 1
ATOM 1637 C C . VAL A 1 202 ? 18.976 -4.112 -29.680 1.00 90.94 202 VAL A C 1
ATOM 1639 O O . VAL A 1 202 ? 18.018 -4.486 -29.008 1.00 90.94 202 VAL A O 1
ATOM 1642 N N . ASP A 1 203 ? 20.071 -3.585 -29.139 1.00 92.44 203 ASP A N 1
ATOM 1643 C CA . ASP A 1 203 ? 20.148 -3.238 -27.723 1.00 92.44 203 ASP A CA 1
ATOM 1644 C C . ASP A 1 203 ? 19.535 -1.849 -27.477 1.00 92.44 203 ASP A C 1
ATOM 1646 O O . ASP A 1 203 ? 20.052 -0.832 -27.938 1.00 92.44 203 ASP A O 1
ATOM 1650 N N . ILE A 1 204 ? 18.416 -1.804 -26.748 1.00 91.56 204 ILE A N 1
ATOM 1651 C CA . ILE A 1 204 ? 17.775 -0.544 -26.331 1.00 91.56 204 ILE A CA 1
ATOM 1652 C C . ILE A 1 204 ? 18.251 -0.061 -24.955 1.00 91.56 204 ILE A C 1
ATOM 1654 O O . ILE A 1 204 ? 17.803 0.986 -24.486 1.00 91.56 204 ILE A O 1
ATOM 1658 N N . THR A 1 205 ? 19.090 -0.848 -24.280 1.00 90.38 205 THR A N 1
ATOM 1659 C CA . THR A 1 205 ? 19.567 -0.568 -22.929 1.00 90.38 205 THR A CA 1
ATOM 1660 C C . THR A 1 205 ? 20.782 0.342 -22.942 1.00 90.38 205 THR A C 1
ATOM 1662 O O . THR A 1 205 ? 20.828 1.186 -22.068 1.00 90.38 205 THR A O 1
ATOM 1665 N N . ASN A 1 206 ? 21.674 0.257 -23.939 1.00 84.75 206 ASN A N 1
ATOM 1666 C CA . ASN A 1 206 ? 22.823 1.143 -24.208 1.00 84.75 206 ASN A CA 1
ATOM 1667 C C . ASN A 1 206 ? 23.860 1.289 -23.070 1.00 84.75 206 ASN A C 1
ATOM 1669 O O . ASN A 1 206 ? 25.037 1.012 -23.259 1.00 84.75 206 ASN A O 1
ATOM 1673 N N . ASP A 1 207 ? 23.446 1.739 -21.890 1.00 88.62 207 ASP A N 1
ATOM 1674 C CA . ASP A 1 207 ? 24.259 1.935 -20.696 1.00 88.62 207 ASP A CA 1
ATOM 1675 C C . ASP A 1 207 ? 23.522 1.443 -19.435 1.00 88.62 207 ASP A C 1
ATOM 1677 O O . ASP A 1 207 ? 22.318 1.168 -19.436 1.00 88.62 207 ASP A O 1
ATOM 1681 N N . TYR A 1 208 ? 24.249 1.334 -18.319 1.00 88.00 208 TYR A N 1
ATOM 1682 C CA . TYR A 1 208 ? 23.683 0.853 -17.056 1.00 88.00 208 TYR A CA 1
ATOM 1683 C C . TYR A 1 208 ? 22.530 1.729 -16.532 1.00 88.00 208 TYR A C 1
ATOM 1685 O O . TYR A 1 208 ? 21.575 1.206 -15.956 1.00 88.00 208 TYR A O 1
ATOM 1693 N N . ASP A 1 209 ? 22.592 3.052 -16.712 1.00 89.62 209 ASP A N 1
ATOM 1694 C CA . ASP A 1 209 ? 21.554 3.972 -16.226 1.00 89.62 209 ASP A CA 1
ATOM 1695 C C . ASP A 1 209 ? 20.236 3.767 -16.986 1.00 89.62 209 ASP A C 1
ATOM 1697 O O . ASP A 1 209 ? 19.160 3.673 -16.390 1.00 89.62 209 ASP A O 1
ATOM 1701 N N . THR A 1 210 ? 20.317 3.615 -18.301 1.00 91.69 210 THR A N 1
ATOM 1702 C CA . THR A 1 210 ? 19.183 3.314 -19.169 1.00 91.69 210 THR A CA 1
ATOM 1703 C C . THR A 1 210 ? 18.640 1.909 -18.896 1.00 91.69 210 THR A C 1
ATOM 1705 O O . THR A 1 210 ? 17.425 1.749 -18.736 1.00 91.69 210 THR A O 1
ATOM 1708 N N . TRP A 1 211 ? 19.507 0.907 -18.715 1.00 92.75 211 TRP A N 1
ATOM 1709 C CA . TRP A 1 211 ? 19.113 -0.443 -18.295 1.00 92.75 211 TRP A CA 1
ATOM 1710 C C . TRP A 1 211 ? 18.355 -0.452 -16.958 1.00 92.75 211 TRP A C 1
ATOM 1712 O O . TRP A 1 211 ? 17.305 -1.092 -16.822 1.00 92.75 211 TRP A O 1
ATOM 1722 N N . LEU A 1 212 ? 18.839 0.311 -15.977 1.00 91.38 212 LEU A N 1
ATOM 1723 C CA . LEU A 1 212 ? 18.196 0.501 -14.680 1.00 91.38 212 LEU A CA 1
ATOM 1724 C C . LEU A 1 212 ? 16.832 1.196 -14.819 1.00 91.38 212 LEU A C 1
ATOM 1726 O O . LEU A 1 212 ? 15.837 0.750 -14.238 1.00 91.38 212 LEU A O 1
ATOM 1730 N N . LYS A 1 213 ? 16.760 2.274 -15.610 1.00 92.62 213 LYS A N 1
ATOM 1731 C CA . LYS A 1 213 ? 15.520 3.018 -15.878 1.00 92.62 213 LYS A CA 1
ATOM 1732 C C . LYS A 1 213 ? 14.474 2.161 -16.585 1.00 92.62 213 LYS A C 1
ATOM 1734 O O . LYS A 1 213 ? 13.292 2.287 -16.269 1.00 92.62 213 LYS A O 1
ATOM 1739 N N . ILE A 1 214 ? 14.880 1.282 -17.502 1.00 93.38 214 ILE A N 1
ATOM 1740 C CA . ILE A 1 214 ? 13.990 0.303 -18.141 1.00 93.38 214 ILE A CA 1
ATOM 1741 C C . ILE A 1 214 ? 13.430 -0.672 -17.098 1.00 93.38 214 ILE A C 1
ATOM 1743 O O . ILE A 1 214 ? 12.220 -0.902 -17.079 1.00 93.38 214 ILE A O 1
ATOM 1747 N N . GLY A 1 215 ? 14.269 -1.183 -16.190 1.00 92.75 215 GLY A N 1
ATOM 1748 C CA . GLY A 1 215 ? 13.827 -2.060 -15.100 1.00 92.75 215 GLY A CA 1
ATOM 1749 C C . GLY A 1 215 ? 12.743 -1.410 -14.238 1.00 92.75 215 GLY A C 1
ATOM 1750 O O . GLY A 1 215 ? 11.668 -1.982 -14.043 1.00 92.75 215 GLY A O 1
ATOM 1751 N N . PHE A 1 216 ? 12.971 -0.164 -13.819 1.00 91.69 216 PHE A N 1
ATOM 1752 C CA . PHE A 1 216 ? 11.979 0.634 -13.097 1.00 91.69 216 PHE A CA 1
ATOM 1753 C C . PHE A 1 216 ? 10.720 0.940 -13.920 1.00 91.69 216 PHE A C 1
ATOM 1755 O O . PHE A 1 216 ? 9.613 0.910 -13.388 1.00 91.69 216 PHE A O 1
ATOM 1762 N N . ALA A 1 217 ? 10.850 1.208 -15.221 1.00 91.94 217 ALA A N 1
ATOM 1763 C CA . ALA A 1 217 ? 9.707 1.464 -16.095 1.00 91.94 217 ALA A CA 1
ATOM 1764 C C . ALA A 1 217 ? 8.778 0.247 -16.186 1.00 91.94 217 ALA A C 1
ATOM 1766 O O . ALA A 1 217 ? 7.557 0.400 -16.106 1.00 91.94 217 ALA A O 1
ATOM 1767 N N . ILE A 1 218 ? 9.344 -0.954 -16.310 1.00 91.56 218 ILE A N 1
ATOM 1768 C CA . ILE A 1 218 ? 8.580 -2.201 -16.364 1.00 91.56 218 ILE A CA 1
ATOM 1769 C C . ILE A 1 218 ? 7.958 -2.505 -14.996 1.00 91.56 218 ILE A C 1
ATOM 1771 O O . ILE A 1 218 ? 6.759 -2.780 -14.926 1.00 91.56 218 ILE A O 1
ATOM 1775 N N . GLU A 1 219 ? 8.728 -2.407 -13.908 1.00 90.06 219 GLU A N 1
ATOM 1776 C CA . GLU A 1 219 ? 8.204 -2.594 -12.545 1.00 90.06 219 GLU A CA 1
ATOM 1777 C C . GLU A 1 219 ? 7.026 -1.655 -12.270 1.00 90.06 219 GLU A C 1
ATOM 1779 O O . GLU A 1 219 ? 5.987 -2.102 -11.782 1.00 90.06 219 GLU A O 1
ATOM 1784 N N . SER A 1 220 ? 7.130 -0.389 -12.691 1.00 87.81 220 SER A N 1
ATOM 1785 C CA . SER A 1 220 ? 6.098 0.619 -12.442 1.00 87.81 220 SER A CA 1
ATOM 1786 C C . SER A 1 220 ? 4.720 0.216 -12.975 1.00 87.81 220 SER A C 1
ATOM 1788 O O . SER A 1 220 ? 3.701 0.665 -12.449 1.00 87.81 220 SER A O 1
ATOM 1790 N N . GLU A 1 221 ? 4.664 -0.635 -13.999 1.00 87.19 221 GLU A N 1
ATOM 1791 C CA . GLU A 1 221 ? 3.424 -1.050 -14.641 1.00 87.19 221 GLU A CA 1
ATOM 1792 C C . GLU A 1 221 ? 3.017 -2.482 -14.284 1.00 87.19 221 GLU A C 1
ATOM 1794 O O . GLU A 1 221 ? 1.829 -2.712 -14.035 1.00 87.19 221 GLU A O 1
ATOM 1799 N N . PHE A 1 222 ? 3.979 -3.409 -14.235 1.00 85.00 222 PHE A N 1
ATOM 1800 C CA . PHE A 1 222 ? 3.748 -4.856 -14.125 1.00 85.00 222 PHE A CA 1
ATOM 1801 C C . PHE A 1 222 ? 4.164 -5.455 -12.774 1.00 85.00 222 PHE A C 1
ATOM 1803 O O . PHE A 1 222 ? 3.867 -6.625 -12.510 1.00 85.00 222 PHE A O 1
ATOM 1810 N N . GLY A 1 223 ? 4.838 -4.684 -11.916 1.00 85.25 223 GLY A N 1
ATOM 1811 C CA . GLY A 1 223 ? 5.417 -5.181 -10.672 1.00 85.25 223 GLY A CA 1
ATOM 1812 C C . GLY A 1 223 ? 6.307 -6.400 -10.925 1.00 85.25 223 GLY A C 1
ATOM 1813 O O . GLY A 1 223 ? 7.030 -6.463 -11.912 1.00 85.25 223 GLY A O 1
ATOM 1814 N N . GLU A 1 224 ? 6.191 -7.422 -10.078 1.00 84.75 224 GLU A N 1
ATOM 1815 C CA . GLU A 1 224 ? 6.978 -8.661 -10.200 1.00 84.75 224 GLU A CA 1
ATOM 1816 C C . GLU A 1 224 ? 6.721 -9.414 -11.519 1.00 84.75 224 GLU A C 1
ATOM 1818 O O . GLU A 1 224 ? 7.624 -10.039 -12.071 1.00 84.75 224 GLU A O 1
ATOM 1823 N N . SER A 1 225 ? 5.505 -9.315 -12.069 1.00 85.19 225 SER A N 1
ATOM 1824 C CA . SER A 1 225 ? 5.132 -10.015 -13.308 1.00 85.19 225 SER A CA 1
ATOM 1825 C C . SER A 1 225 ? 5.878 -9.484 -14.537 1.00 85.19 225 SER A C 1
ATOM 1827 O O . SER A 1 225 ? 5.859 -10.125 -15.581 1.00 85.19 225 SER A O 1
ATOM 1829 N N . GLY A 1 226 ? 6.524 -8.319 -14.435 1.00 89.69 226 GLY A N 1
ATOM 1830 C CA . GLY A 1 226 ? 7.307 -7.732 -15.518 1.00 89.69 226 GLY A CA 1
ATOM 1831 C C . GLY A 1 226 ? 8.726 -8.285 -15.648 1.00 89.69 226 GLY A C 1
ATOM 1832 O O . GLY A 1 226 ? 9.430 -7.924 -16.589 1.00 89.69 226 GLY A O 1
ATOM 1833 N N . ARG A 1 227 ? 9.158 -9.165 -14.735 1.00 93.25 227 ARG A N 1
ATOM 1834 C CA . ARG A 1 227 ? 10.520 -9.712 -14.732 1.00 93.25 227 ARG A CA 1
ATOM 1835 C C . ARG A 1 227 ? 10.884 -10.380 -16.054 1.00 93.25 227 ARG A C 1
ATOM 1837 O O . ARG A 1 227 ? 11.982 -10.154 -16.548 1.00 93.25 227 ARG A O 1
ATOM 1844 N N . SER A 1 228 ? 9.975 -11.160 -16.639 1.00 93.62 228 SER A N 1
ATOM 1845 C CA . SER A 1 228 ? 10.213 -11.810 -17.935 1.00 93.62 228 SER A CA 1
ATOM 1846 C C . SER A 1 228 ? 10.500 -10.784 -19.031 1.00 93.62 228 SER A C 1
ATOM 1848 O O . SER A 1 228 ? 11.528 -10.883 -19.691 1.00 93.62 228 SER A O 1
ATOM 1850 N N . TYR A 1 229 ? 9.685 -9.728 -19.129 1.00 94.44 229 TYR A N 1
ATOM 1851 C CA . TYR A 1 229 ? 9.908 -8.650 -20.096 1.00 94.44 229 TYR A CA 1
ATOM 1852 C C . TYR A 1 229 ? 11.261 -7.968 -19.899 1.00 94.44 229 TYR A C 1
ATOM 1854 O O . TYR A 1 229 ? 11.915 -7.612 -20.874 1.00 94.44 229 TYR A O 1
ATOM 1862 N N . TYR A 1 230 ? 11.699 -7.793 -18.649 1.00 95.19 230 TYR A N 1
ATOM 1863 C CA . TYR A 1 230 ? 13.004 -7.201 -18.379 1.00 95.19 230 TYR A CA 1
ATOM 1864 C C . TYR A 1 230 ? 14.151 -8.072 -18.895 1.00 95.19 230 TYR A C 1
ATOM 1866 O O . TYR A 1 230 ? 15.069 -7.539 -19.513 1.00 95.19 230 TYR A O 1
ATOM 1874 N N . HIS A 1 231 ? 14.084 -9.394 -18.710 1.00 95.56 231 HIS A N 1
ATOM 1875 C CA . HIS A 1 231 ? 15.067 -10.320 -19.286 1.00 95.56 231 HIS A CA 1
ATOM 1876 C C . HIS A 1 231 ? 15.054 -10.283 -20.813 1.00 95.56 231 HIS A C 1
ATOM 1878 O O . HIS A 1 231 ? 16.113 -10.129 -21.417 1.00 95.56 231 HIS A O 1
ATOM 1884 N N . ASP A 1 232 ? 13.871 -10.361 -21.422 1.00 94.50 232 ASP A N 1
ATOM 1885 C CA . ASP A 1 232 ? 13.724 -10.394 -22.880 1.00 94.50 232 ASP A CA 1
ATOM 1886 C C . ASP A 1 232 ? 14.263 -9.123 -23.544 1.00 94.50 232 ASP A C 1
ATOM 1888 O O . ASP A 1 232 ? 14.947 -9.199 -24.561 1.00 94.50 232 ASP A O 1
ATOM 1892 N N . ILE A 1 233 ? 14.015 -7.960 -22.936 1.00 94.12 233 ILE A N 1
ATOM 1893 C CA . ILE A 1 233 ? 14.536 -6.669 -23.405 1.00 94.12 233 ILE A CA 1
ATOM 1894 C C . ILE A 1 233 ? 16.048 -6.561 -23.183 1.00 94.12 233 ILE A C 1
ATOM 1896 O O . ILE A 1 233 ? 16.749 -5.961 -23.993 1.00 94.12 233 ILE A O 1
ATOM 1900 N N . SER A 1 234 ? 16.558 -7.124 -22.086 1.00 93.88 234 SER A N 1
ATOM 1901 C CA . SER A 1 234 ? 17.967 -6.985 -21.717 1.00 93.88 234 SER A CA 1
ATOM 1902 C C . SER A 1 234 ? 18.891 -7.914 -22.494 1.00 93.88 234 SER A C 1
ATOM 1904 O O . SER A 1 234 ? 20.086 -7.673 -22.492 1.00 93.88 234 SER A O 1
ATOM 1906 N N . LYS A 1 235 ? 18.396 -8.971 -23.144 1.00 91.19 235 LYS A N 1
ATOM 1907 C CA . LYS A 1 235 ? 19.238 -10.087 -23.613 1.00 91.19 235 LYS A CA 1
ATOM 1908 C C . LYS A 1 235 ? 20.345 -9.751 -24.618 1.00 91.19 235 LYS A C 1
ATOM 1910 O O . LYS A 1 235 ? 21.282 -10.531 -24.742 1.00 91.19 235 LYS A O 1
ATOM 1915 N N . TYR A 1 236 ? 20.226 -8.642 -25.349 1.00 88.56 236 TYR A N 1
ATOM 1916 C CA . TYR A 1 236 ? 21.253 -8.171 -26.291 1.00 88.56 236 TYR A CA 1
ATOM 1917 C C . TYR A 1 236 ? 22.171 -7.097 -25.698 1.00 88.56 236 TYR A C 1
ATOM 1919 O O . TYR A 1 236 ? 23.081 -6.639 -26.380 1.00 88.56 236 TYR A O 1
ATOM 1927 N N . SER A 1 237 ? 21.940 -6.706 -24.446 1.00 86.00 237 SER A N 1
ATOM 1928 C CA . SER A 1 237 ? 22.799 -5.793 -23.706 1.00 86.00 237 SER A CA 1
ATOM 1929 C C . SER A 1 237 ? 24.132 -6.446 -23.371 1.00 86.00 237 SER A C 1
ATOM 1931 O O . SER A 1 237 ? 24.177 -7.605 -22.953 1.00 86.00 237 SER A O 1
ATOM 1933 N N . GLU A 1 238 ? 25.213 -5.674 -23.436 1.00 82.88 238 GLU A N 1
ATOM 1934 C CA . GLU A 1 238 ? 26.523 -6.099 -22.928 1.00 82.88 238 GLU A CA 1
ATOM 1935 C C . GLU A 1 238 ? 26.506 -6.350 -21.408 1.00 82.88 238 GLU A C 1
ATOM 1937 O O . GLU A 1 238 ? 27.316 -7.119 -20.893 1.00 82.88 238 GLU A O 1
ATOM 1942 N N . PHE A 1 239 ? 25.543 -5.761 -20.688 1.00 72.62 239 PHE A N 1
ATOM 1943 C CA . PHE A 1 239 ? 25.341 -5.960 -19.250 1.00 72.62 239 PHE A CA 1
ATOM 1944 C C . PHE A 1 239 ? 24.478 -7.189 -18.926 1.00 72.62 239 PHE A C 1
ATOM 1946 O O . PHE A 1 239 ? 24.160 -7.439 -17.760 1.00 72.62 239 PHE A O 1
ATOM 1953 N N . TYR A 1 240 ? 24.037 -7.954 -19.931 1.00 85.56 240 TYR A N 1
ATOM 1954 C CA . TYR A 1 240 ? 23.148 -9.077 -19.682 1.00 85.56 240 TYR A CA 1
ATOM 1955 C C . TYR A 1 240 ? 23.883 -10.281 -19.109 1.00 85.56 240 TYR A C 1
ATOM 1957 O O . TYR A 1 240 ? 24.526 -11.072 -19.797 1.00 85.56 240 TYR A O 1
ATOM 1965 N N . ASN A 1 241 ? 23.652 -10.493 -17.823 1.00 90.38 241 ASN A N 1
ATOM 1966 C CA . ASN A 1 241 ? 23.850 -11.767 -17.167 1.00 90.38 241 ASN A CA 1
ATOM 1967 C C . ASN A 1 241 ? 22.554 -12.139 -16.444 1.00 90.38 241 ASN A C 1
ATOM 1969 O O . ASN A 1 241 ? 22.026 -11.340 -15.675 1.00 90.38 241 ASN A O 1
ATOM 1973 N N . SER A 1 242 ? 22.037 -13.356 -16.640 1.00 90.94 242 SER A N 1
ATOM 1974 C CA . SER A 1 242 ? 20.750 -13.764 -16.049 1.00 90.94 242 SER A CA 1
ATOM 1975 C C . SER A 1 242 ? 20.696 -13.571 -14.521 1.00 90.94 242 SER A C 1
ATOM 1977 O O . SER A 1 242 ? 19.683 -13.125 -13.974 1.00 90.94 242 SER A O 1
ATOM 1979 N N . LYS A 1 243 ? 21.801 -13.835 -13.810 1.00 92.25 243 LYS A N 1
ATOM 1980 C CA . LYS A 1 243 ? 21.890 -13.644 -12.355 1.00 92.25 243 LYS A CA 1
ATOM 1981 C C . LYS A 1 243 ? 21.897 -12.161 -11.982 1.00 92.25 243 LYS A C 1
ATOM 1983 O O . LYS A 1 243 ? 21.209 -11.768 -11.039 1.00 92.25 243 LYS A O 1
ATOM 1988 N N . GLU A 1 244 ? 22.641 -11.340 -12.717 1.00 90.31 244 GLU A N 1
ATOM 1989 C CA . GLU A 1 244 ? 22.714 -9.893 -12.478 1.00 90.31 244 GLU A CA 1
ATOM 1990 C C . GLU A 1 244 ? 21.408 -9.190 -12.838 1.00 90.31 244 GLU A C 1
ATOM 1992 O O . GLU A 1 244 ? 20.935 -8.365 -12.065 1.00 90.31 244 GLU A O 1
ATOM 1997 N N . CYS A 1 245 ? 20.764 -9.584 -13.936 1.00 91.94 245 CYS A N 1
ATOM 1998 C CA . CYS A 1 245 ? 19.459 -9.089 -14.357 1.00 91.94 245 CYS A CA 1
ATOM 1999 C C . CYS A 1 245 ? 18.379 -9.398 -13.312 1.00 91.94 245 CYS A C 1
ATOM 2001 O O . CYS A 1 245 ? 17.618 -8.511 -12.927 1.00 91.94 245 CYS A O 1
ATOM 2003 N N . ASN A 1 246 ? 18.376 -10.615 -12.752 1.00 93.25 246 ASN A N 1
ATOM 2004 C CA . ASN A 1 246 ? 17.495 -10.953 -11.633 1.00 93.25 246 ASN A CA 1
ATOM 2005 C C . ASN A 1 246 ? 17.773 -10.101 -10.392 1.00 93.25 246 ASN A C 1
ATOM 2007 O O . ASN A 1 246 ? 16.845 -9.531 -9.822 1.00 93.25 246 ASN A O 1
ATOM 2011 N N . SER A 1 247 ? 19.045 -9.976 -10.006 1.00 92.62 247 SER A N 1
ATOM 2012 C CA . SER A 1 247 ? 19.460 -9.145 -8.871 1.00 92.62 247 SER A CA 1
ATOM 2013 C C . SER A 1 247 ? 19.069 -7.677 -9.069 1.00 92.62 247 SER A C 1
ATOM 2015 O O . SER A 1 247 ? 18.628 -7.009 -8.133 1.00 92.62 247 SER A O 1
ATOM 2017 N N . GLN A 1 248 ? 19.182 -7.164 -10.294 1.00 92.56 248 GLN A N 1
ATOM 2018 C CA . GLN A 1 248 ? 18.809 -5.799 -10.621 1.00 92.56 248 GLN A CA 1
ATOM 2019 C C . GLN A 1 248 ? 17.293 -5.597 -10.569 1.00 92.56 248 GLN A C 1
ATOM 2021 O O . GLN A 1 248 ? 16.830 -4.626 -9.971 1.00 92.56 248 GLN A O 1
ATOM 2026 N N . TYR A 1 249 ? 16.509 -6.529 -11.111 1.00 93.12 249 TYR A N 1
ATOM 2027 C CA . TYR A 1 249 ? 15.053 -6.435 -11.047 1.00 93.12 249 TYR A CA 1
ATOM 2028 C C . TYR A 1 249 ? 14.525 -6.577 -9.614 1.00 93.12 249 TYR A C 1
ATOM 2030 O O . TYR A 1 249 ? 13.616 -5.848 -9.228 1.00 93.12 249 TYR A O 1
ATOM 2038 N N . ASP A 1 250 ? 15.155 -7.406 -8.772 1.00 91.06 250 ASP A N 1
ATOM 2039 C CA . ASP A 1 250 ? 14.848 -7.468 -7.335 1.00 91.06 250 ASP A CA 1
ATOM 2040 C C . ASP A 1 250 ? 15.014 -6.101 -6.664 1.00 91.06 250 ASP A C 1
ATOM 2042 O O . ASP A 1 250 ? 14.208 -5.719 -5.814 1.00 91.06 250 ASP A O 1
ATOM 2046 N N . LYS A 1 251 ? 16.053 -5.344 -7.044 1.00 90.06 251 LYS A N 1
ATOM 2047 C CA . LYS A 1 251 ? 16.246 -3.971 -6.561 1.00 90.06 251 LYS A CA 1
ATOM 2048 C C . LYS A 1 251 ? 15.161 -3.044 -7.098 1.00 90.06 251 LYS A C 1
ATOM 2050 O O . LYS A 1 251 ? 14.708 -2.200 -6.336 1.00 90.06 251 LYS A O 1
ATOM 2055 N N . CYS A 1 252 ? 14.738 -3.189 -8.354 1.00 89.12 252 CYS A N 1
ATOM 2056 C CA . CYS A 1 252 ? 13.641 -2.396 -8.915 1.00 89.12 252 CYS A CA 1
ATOM 2057 C C . CYS A 1 252 ? 12.308 -2.670 -8.209 1.00 89.12 252 CYS A C 1
ATOM 2059 O O . CYS A 1 252 ? 11.563 -1.738 -7.958 1.00 89.12 252 CYS A O 1
ATOM 2061 N N . VAL A 1 253 ? 12.029 -3.922 -7.837 1.00 85.75 253 VAL A N 1
ATOM 2062 C CA . VAL A 1 253 ? 10.795 -4.309 -7.132 1.00 85.75 253 VAL A CA 1
ATOM 2063 C C . VAL A 1 253 ? 10.810 -3.882 -5.663 1.00 85.75 253 VAL A C 1
ATOM 2065 O O . VAL A 1 253 ? 9.761 -3.570 -5.098 1.00 85.75 253 VAL A O 1
ATOM 2068 N N . LYS A 1 254 ? 11.985 -3.883 -5.022 1.00 80.88 254 LYS A N 1
ATOM 2069 C CA . LYS A 1 254 ? 12.144 -3.450 -3.624 1.00 80.88 254 LYS A CA 1
ATOM 2070 C C . LYS A 1 254 ? 12.177 -1.932 -3.480 1.00 80.88 254 LYS A C 1
ATOM 2072 O O . LYS A 1 254 ? 11.602 -1.395 -2.536 1.00 80.88 254 LYS A O 1
ATOM 2077 N N . ASN A 1 255 ? 12.878 -1.251 -4.382 1.00 74.12 255 ASN A N 1
ATOM 2078 C CA . ASN A 1 255 ? 13.076 0.188 -4.322 1.00 74.12 255 ASN A CA 1
ATOM 2079 C C . ASN A 1 255 ? 12.034 0.904 -5.166 1.00 74.12 255 ASN A C 1
ATOM 2081 O O . ASN A 1 255 ? 11.775 0.542 -6.304 1.00 74.12 255 ASN A O 1
ATOM 2085 N N . ASN A 1 256 ? 11.504 2.002 -4.647 1.00 66.50 256 ASN A N 1
ATOM 2086 C CA . ASN A 1 256 ? 10.548 2.800 -5.394 1.00 66.50 256 ASN A CA 1
ATOM 2087 C C . ASN A 1 256 ? 11.273 3.913 -6.157 1.00 66.50 256 ASN A C 1
ATOM 2089 O O . ASN A 1 256 ? 11.726 4.879 -5.545 1.00 66.50 256 ASN A O 1
ATOM 2093 N N . SER A 1 257 ? 11.344 3.832 -7.487 1.00 64.75 257 SER A N 1
ATOM 2094 C CA . SER A 1 257 ? 11.770 4.982 -8.291 1.00 64.75 257 SER A CA 1
ATOM 2095 C C . SER A 1 257 ? 10.596 5.944 -8.471 1.00 64.75 257 SER A C 1
ATOM 2097 O O . SER A 1 257 ? 9.673 5.697 -9.254 1.00 64.75 257 SER A O 1
ATOM 2099 N N . SER A 1 258 ? 10.608 7.059 -7.746 1.00 61.34 258 SER A N 1
ATOM 2100 C CA . SER A 1 258 ? 9.635 8.123 -7.970 1.00 61.34 258 SER A CA 1
ATOM 2101 C C . SER A 1 258 ? 9.827 8.723 -9.372 1.00 61.34 258 SER A C 1
ATOM 2103 O O . SER A 1 258 ? 10.920 9.114 -9.764 1.00 61.34 258 SER A O 1
ATOM 2105 N N . GLY A 1 259 ? 8.746 8.781 -10.153 1.00 72.56 259 GLY A N 1
ATOM 2106 C CA . GLY A 1 259 ? 8.708 9.500 -11.433 1.00 72.56 259 GLY A CA 1
ATOM 2107 C C . GLY A 1 259 ? 9.023 8.690 -12.696 1.00 72.56 259 GLY A C 1
ATOM 2108 O O . GLY A 1 259 ? 8.732 9.181 -13.785 1.00 72.56 259 GLY A O 1
ATOM 2109 N N . ILE A 1 260 ? 9.533 7.458 -12.593 1.00 84.69 260 ILE A N 1
ATOM 2110 C CA . ILE A 1 260 ? 9.702 6.577 -13.763 1.00 84.69 260 ILE A CA 1
ATOM 2111 C C . ILE A 1 260 ? 8.386 5.838 -14.035 1.00 84.69 260 ILE A C 1
ATOM 2113 O O . ILE A 1 260 ? 7.731 5.339 -13.122 1.00 84.69 260 ILE A O 1
ATOM 2117 N N . THR A 1 261 ? 7.978 5.802 -15.305 1.00 87.62 26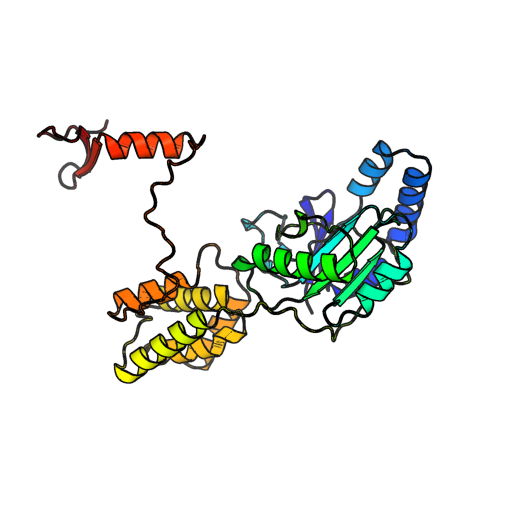1 THR A N 1
ATOM 2118 C CA . THR A 1 261 ? 6.758 5.116 -15.760 1.00 87.62 261 THR A CA 1
ATOM 2119 C C . THR A 1 261 ? 7.064 4.267 -16.986 1.00 87.62 261 THR A C 1
ATOM 2121 O O . THR A 1 261 ? 8.087 4.476 -17.637 1.00 87.62 261 THR A O 1
ATOM 2124 N N . ILE A 1 262 ? 6.142 3.389 -17.388 1.00 89.25 262 ILE A N 1
ATOM 2125 C CA . ILE A 1 262 ? 6.291 2.570 -18.603 1.00 89.25 262 ILE A CA 1
ATOM 2126 C C . ILE A 1 262 ? 6.570 3.380 -19.881 1.00 89.25 262 ILE A C 1
ATOM 2128 O O . ILE A 1 262 ? 7.146 2.865 -20.833 1.00 89.25 262 ILE A O 1
ATOM 2132 N N . LYS A 1 263 ? 6.232 4.677 -19.910 1.00 89.00 263 LYS A N 1
ATOM 2133 C CA . LYS A 1 263 ? 6.573 5.569 -21.031 1.00 89.00 263 LYS A CA 1
ATOM 2134 C C . LYS A 1 263 ? 8.080 5.668 -21.269 1.00 89.00 263 LYS A C 1
ATOM 2136 O O . LYS A 1 263 ? 8.490 5.844 -22.410 1.00 89.00 263 LYS A O 1
ATOM 2141 N N . THR A 1 264 ? 8.886 5.541 -20.217 1.00 91.56 264 THR A N 1
ATOM 2142 C CA . THR A 1 264 ? 10.349 5.576 -20.296 1.00 91.56 264 THR A CA 1
ATOM 2143 C C . THR A 1 264 ? 10.888 4.430 -21.154 1.00 91.56 264 THR A C 1
ATOM 2145 O O . THR A 1 264 ? 11.763 4.667 -21.980 1.00 91.56 264 THR A O 1
ATOM 2148 N N . LEU A 1 265 ? 10.306 3.228 -21.060 1.00 93.94 265 LEU A N 1
ATOM 2149 C CA . LEU A 1 265 ? 10.656 2.105 -21.938 1.00 93.94 265 LEU A CA 1
ATOM 2150 C C . LEU A 1 265 ? 10.428 2.460 -23.415 1.00 93.94 265 LEU A C 1
ATOM 2152 O O . LEU A 1 265 ? 11.329 2.328 -24.238 1.00 93.94 265 LEU A O 1
ATOM 2156 N N . PHE A 1 266 ? 9.237 2.962 -23.751 1.00 92.50 266 PHE A N 1
ATOM 2157 C CA . PHE A 1 266 ? 8.910 3.326 -25.134 1.00 92.50 266 PHE A CA 1
ATOM 2158 C C . PHE A 1 266 ? 9.713 4.527 -25.647 1.00 92.50 266 PHE A C 1
ATOM 2160 O O . PHE A 1 266 ? 9.960 4.633 -26.848 1.00 92.50 266 PHE A O 1
ATOM 2167 N N . HIS A 1 267 ? 10.138 5.422 -24.755 1.00 91.69 267 HIS A N 1
ATOM 2168 C CA . HIS A 1 267 ? 11.044 6.509 -25.101 1.00 91.69 267 HIS A CA 1
ATOM 2169 C C . HIS A 1 267 ? 12.407 5.970 -25.558 1.00 91.69 267 HIS A C 1
ATOM 2171 O O . HIS A 1 267 ? 12.842 6.314 -26.655 1.00 91.69 267 HIS A O 1
ATOM 2177 N N . PHE A 1 268 ? 13.029 5.075 -24.782 1.00 92.75 268 PHE A N 1
ATOM 2178 C CA . PHE A 1 268 ? 14.306 4.457 -25.156 1.00 92.75 268 PHE A CA 1
ATOM 2179 C C . PHE A 1 268 ? 14.192 3.578 -26.403 1.00 92.75 268 PHE A C 1
ATOM 2181 O O . PHE A 1 268 ? 15.021 3.688 -27.303 1.00 92.75 268 PHE A O 1
ATOM 2188 N N . ALA A 1 269 ? 13.107 2.810 -26.534 1.00 92.12 269 ALA A N 1
ATOM 2189 C CA . ALA A 1 269 ? 12.816 2.078 -27.765 1.00 92.12 269 ALA A CA 1
ATOM 2190 C C . ALA A 1 269 ? 12.772 3.013 -28.988 1.00 92.12 269 ALA A C 1
ATOM 2192 O O . ALA A 1 269 ? 13.366 2.713 -30.023 1.00 92.12 269 ALA A O 1
ATOM 2193 N N . SER A 1 270 ? 12.132 4.182 -28.862 1.00 91.31 270 SER A N 1
ATOM 2194 C CA . SER A 1 270 ? 12.075 5.164 -29.948 1.00 91.31 270 SER A CA 1
ATOM 2195 C C . SER A 1 270 ? 13.437 5.782 -30.271 1.00 91.31 270 SER A C 1
ATOM 2197 O O . SER A 1 270 ? 13.662 6.101 -31.440 1.00 91.31 270 SER A O 1
ATOM 2199 N N . LEU A 1 271 ? 14.316 5.983 -29.283 1.00 90.62 271 LEU A N 1
ATOM 2200 C CA . LEU A 1 271 ? 15.686 6.467 -29.509 1.00 90.62 271 LEU A CA 1
ATOM 2201 C C . LEU A 1 271 ? 16.524 5.434 -30.272 1.00 90.62 271 LEU A C 1
ATOM 2203 O O . LEU A 1 271 ? 17.276 5.806 -31.167 1.00 90.62 271 LEU A O 1
ATOM 2207 N N . ALA A 1 272 ? 16.302 4.147 -30.010 1.00 89.50 272 ALA A N 1
ATOM 2208 C CA . ALA A 1 272 ? 16.893 3.034 -30.752 1.00 89.50 272 ALA A CA 1
ATOM 2209 C C . ALA A 1 272 ? 16.208 2.752 -32.111 1.00 89.50 272 ALA A C 1
ATOM 2211 O O . ALA A 1 272 ? 16.461 1.733 -32.752 1.00 89.50 272 ALA A O 1
ATOM 2212 N N . GLY A 1 273 ? 15.305 3.630 -32.568 1.00 89.94 273 GLY A N 1
ATOM 2213 C CA . GLY A 1 273 ? 14.638 3.508 -33.869 1.00 89.94 273 GLY A CA 1
ATOM 2214 C C . GLY A 1 273 ? 13.427 2.565 -33.905 1.00 89.94 273 GLY A C 1
ATOM 2215 O O . GLY A 1 273 ? 12.898 2.289 -34.985 1.00 89.94 273 GLY A O 1
ATOM 2216 N N . ILE A 1 274 ? 12.937 2.095 -32.753 1.00 89.81 274 ILE A N 1
ATOM 2217 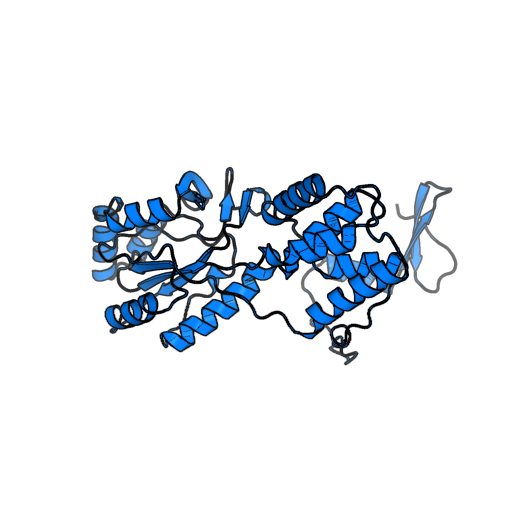C CA . ILE A 1 274 ? 11.745 1.245 -32.639 1.00 89.81 274 ILE A CA 1
ATOM 2218 C C . ILE A 1 274 ? 10.544 2.093 -32.206 1.00 89.81 274 ILE A C 1
ATOM 2220 O O . ILE A 1 274 ? 10.403 2.486 -31.050 1.00 89.81 274 ILE A O 1
ATOM 2224 N N . LYS A 1 275 ? 9.629 2.365 -33.140 1.00 87.44 275 LYS A N 1
ATOM 2225 C CA . LYS A 1 275 ? 8.397 3.122 -32.865 1.00 87.44 275 LYS A CA 1
ATOM 2226 C C . LYS A 1 275 ? 7.191 2.190 -32.794 1.00 87.44 275 LYS A C 1
ATOM 2228 O O . LYS A 1 275 ? 6.677 1.762 -33.825 1.00 87.44 275 LYS A O 1
ATOM 2233 N N . ILE A 1 276 ? 6.693 1.936 -31.586 1.00 82.38 276 ILE A N 1
ATOM 2234 C CA . ILE A 1 276 ? 5.425 1.226 -31.380 1.00 82.38 276 ILE A CA 1
ATOM 2235 C C . ILE A 1 276 ? 4.275 2.235 -31.461 1.00 82.38 276 ILE A C 1
ATOM 2237 O O . ILE A 1 276 ? 4.150 3.129 -30.623 1.00 82.38 276 ILE A O 1
ATOM 2241 N N . ARG A 1 277 ? 3.421 2.113 -32.485 1.00 65.31 277 ARG A N 1
ATOM 2242 C CA . ARG A 1 277 ? 2.175 2.887 -32.571 1.00 65.31 277 ARG A CA 1
ATOM 2243 C C . ARG A 1 277 ? 1.181 2.330 -31.554 1.00 65.31 277 ARG A C 1
ATOM 2245 O O . ARG A 1 277 ? 0.412 1.430 -31.868 1.00 65.31 277 ARG A O 1
ATOM 2252 N N . SER A 1 278 ? 1.206 2.859 -30.336 1.00 53.69 278 SER A N 1
ATOM 2253 C CA . SER A 1 278 ? 0.193 2.516 -29.344 1.00 53.69 278 SER A CA 1
ATOM 2254 C C . SER A 1 278 ? -1.113 3.248 -29.659 1.00 53.69 278 SER A C 1
ATOM 2256 O O . SER A 1 278 ? -1.149 4.481 -29.659 1.00 53.69 278 SER A O 1
ATOM 2258 N N . ASN A 1 279 ? -2.216 2.510 -29.819 1.00 48.09 279 ASN A N 1
ATOM 2259 C CA . ASN A 1 279 ? -3.573 3.082 -29.885 1.00 48.09 279 ASN A CA 1
ATOM 2260 C C . ASN A 1 279 ? -3.991 3.798 -28.578 1.00 48.09 279 ASN A C 1
ATOM 2262 O O . ASN A 1 279 ? -5.090 4.337 -28.489 1.00 48.09 279 ASN A O 1
ATOM 2266 N N . ARG A 1 280 ? -3.133 3.816 -27.547 1.00 45.56 280 ARG A N 1
ATOM 2267 C CA . ARG A 1 280 ? -3.302 4.616 -26.324 1.00 45.56 280 ARG A CA 1
ATOM 2268 C C . ARG A 1 280 ? -2.671 6.006 -26.376 1.00 45.56 280 ARG A C 1
ATOM 2270 O O . ARG A 1 280 ? -2.959 6.811 -25.495 1.00 45.56 280 ARG A O 1
ATOM 2277 N N . LEU A 1 281 ? -1.829 6.309 -27.365 1.00 42.69 281 LEU A N 1
ATOM 2278 C CA . LEU A 1 281 ? -1.243 7.650 -27.501 1.00 42.69 281 LEU A CA 1
ATOM 2279 C C . LEU A 1 281 ? -2.170 8.628 -28.243 1.00 42.69 281 LEU A C 1
ATOM 2281 O O . LEU A 1 281 ? -1.930 9.830 -28.221 1.00 42.69 281 LEU A O 1
ATOM 2285 N N . THR A 1 282 ? -3.286 8.146 -28.793 1.00 32.31 282 THR A N 1
ATOM 2286 C CA . THR A 1 282 ? -4.382 8.958 -29.339 1.00 32.31 282 THR A CA 1
ATOM 2287 C C . THR A 1 282 ? -5.544 9.071 -28.350 1.00 32.31 282 THR A C 1
ATOM 2289 O O . THR A 1 282 ? -6.671 8.704 -28.647 1.00 32.31 282 THR A O 1
ATOM 2292 N N . THR A 1 283 ? -5.274 9.595 -27.156 1.00 32.75 283 THR A N 1
ATOM 2293 C CA . THR A 1 283 ? -6.242 10.427 -26.418 1.00 32.75 283 THR A CA 1
ATOM 2294 C C . THR A 1 283 ? -5.510 11.611 -25.792 1.00 32.75 283 THR A C 1
ATOM 2296 O O . THR A 1 283 ? -5.617 11.887 -24.601 1.00 32.75 283 THR A O 1
ATOM 2299 N N . SER A 1 284 ? -4.730 12.328 -26.594 1.00 28.48 284 SER A N 1
ATOM 2300 C CA . SER A 1 284 ? -4.804 13.782 -26.545 1.00 28.48 284 SER A CA 1
ATOM 2301 C C . SER A 1 284 ? -5.750 14.175 -27.669 1.00 28.48 284 SER A C 1
ATOM 2303 O O . SER A 1 284 ? -5.320 14.332 -28.810 1.00 28.48 284 SER A O 1
ATOM 2305 N N . ASN A 1 285 ? -7.047 14.273 -27.359 1.00 28.09 285 ASN A N 1
ATOM 2306 C CA . ASN A 1 285 ? -7.921 15.101 -28.176 1.00 28.09 285 ASN A CA 1
ATOM 2307 C C . ASN A 1 285 ? -7.228 16.460 -28.267 1.00 28.09 285 ASN A C 1
ATOM 2309 O O . ASN A 1 285 ? -7.091 17.163 -27.262 1.00 28.09 285 ASN A O 1
ATOM 2313 N N . ILE A 1 286 ? -6.779 16.800 -29.471 1.00 31.59 286 ILE A N 1
ATOM 2314 C CA . ILE A 1 286 ? -6.740 18.179 -29.931 1.00 31.59 286 ILE A CA 1
ATOM 2315 C C . ILE A 1 286 ? -8.214 18.579 -30.034 1.00 31.59 286 ILE A C 1
ATOM 2317 O O . ILE A 1 286 ? -8.827 18.556 -31.090 1.00 31.59 286 ILE A O 1
ATOM 2321 N N . GLU A 1 287 ? -8.819 18.810 -28.880 1.00 28.92 287 GLU A N 1
ATOM 2322 C CA . GLU A 1 287 ? -10.009 19.621 -28.747 1.00 28.92 287 GLU A CA 1
ATOM 2323 C C . GLU A 1 287 ? -9.587 20.741 -27.818 1.00 28.92 287 GLU A C 1
ATOM 2325 O O . GLU A 1 287 ? -9.093 20.486 -26.714 1.00 28.92 287 GLU A O 1
ATOM 2330 N N . ASP A 1 288 ? -9.746 21.966 -28.305 1.00 33.16 288 ASP A N 1
ATOM 2331 C CA . ASP A 1 288 ? -9.553 23.225 -27.602 1.00 33.16 288 ASP A CA 1
ATOM 2332 C C . ASP A 1 288 ? -10.241 23.227 -26.228 1.00 33.16 288 ASP A C 1
ATOM 2334 O O . ASP A 1 288 ? -11.330 23.763 -26.023 1.00 33.16 288 ASP A O 1
ATOM 2338 N N . LYS A 1 289 ? -9.585 22.654 -25.220 1.00 31.19 289 LYS A N 1
ATOM 2339 C CA . LYS A 1 289 ? -9.914 22.910 -23.826 1.00 31.19 289 LYS A CA 1
ATOM 2340 C C . LYS A 1 289 ? -9.148 24.148 -23.418 1.00 31.19 289 LYS A C 1
ATOM 2342 O O . LYS A 1 289 ? -7.980 24.069 -23.043 1.00 31.19 289 LYS A O 1
ATOM 2347 N N . LYS A 1 290 ? -9.843 25.290 -23.446 1.00 35.84 290 LYS A N 1
ATOM 2348 C CA . LYS A 1 290 ? -9.466 26.493 -22.692 1.00 35.84 290 LYS A CA 1
ATOM 2349 C C . LYS A 1 290 ? -8.950 26.059 -21.312 1.00 35.84 290 LYS A C 1
ATOM 2351 O O . LYS A 1 290 ? -9.720 25.557 -20.489 1.00 35.84 290 LYS A O 1
ATOM 2356 N N . LYS A 1 291 ? -7.635 26.184 -21.092 1.00 40.91 291 LYS A N 1
ATOM 2357 C CA . LYS A 1 291 ? -6.975 25.865 -19.819 1.00 40.91 291 LYS A CA 1
ATOM 2358 C C . LYS A 1 291 ? -7.667 26.662 -18.711 1.00 40.91 291 LYS A C 1
ATOM 2360 O O . LYS A 1 291 ? -7.800 27.879 -18.816 1.00 40.91 291 LYS A O 1
ATOM 2365 N N . LYS A 1 292 ? -8.098 25.992 -17.636 1.00 42.94 292 LYS A N 1
ATOM 2366 C CA . LYS A 1 292 ? -8.462 26.699 -16.400 1.00 42.94 292 LYS A CA 1
ATOM 2367 C C . LYS A 1 292 ? -7.204 27.400 -15.864 1.00 42.94 292 LYS A C 1
ATOM 2369 O O . LYS A 1 292 ? -6.151 26.758 -15.856 1.00 42.94 292 LYS A O 1
ATOM 2374 N N . PRO A 1 293 ? -7.289 28.666 -15.421 1.00 44.66 293 PRO A N 1
ATOM 2375 C CA . PRO A 1 293 ? -6.117 29.389 -14.953 1.00 44.66 293 PRO A CA 1
ATOM 2376 C C . PRO A 1 293 ? -5.518 28.694 -13.726 1.00 44.66 293 PRO A C 1
ATOM 2378 O O . PRO A 1 293 ? -6.218 28.397 -12.757 1.00 44.66 293 PRO A O 1
ATOM 2381 N N . THR A 1 294 ? -4.220 28.408 -13.793 1.00 57.72 294 THR A N 1
ATOM 2382 C CA . THR A 1 294 ? -3.429 27.930 -12.655 1.00 57.72 294 THR A CA 1
ATOM 2383 C C . THR A 1 294 ? -3.151 29.100 -11.713 1.00 57.72 294 THR A C 1
ATOM 2385 O O . THR A 1 294 ? -2.852 30.193 -12.176 1.00 57.72 294 THR A O 1
ATOM 2388 N N . SER A 1 295 ? -3.238 28.901 -10.396 1.00 60.78 295 SER A N 1
ATOM 2389 C CA . SER A 1 295 ? -2.831 29.912 -9.402 1.00 60.78 295 SER A CA 1
ATOM 2390 C C . SER A 1 295 ? -1.328 29.874 -9.098 1.00 60.78 295 SER A C 1
ATOM 2392 O O . SER A 1 295 ? -0.829 30.669 -8.298 1.00 60.78 295 SER A O 1
ATOM 2394 N N . ASN A 1 296 ? -0.591 28.950 -9.723 1.00 72.75 296 ASN A N 1
ATOM 2395 C CA . ASN A 1 296 ? 0.845 28.830 -9.539 1.00 72.75 296 ASN A CA 1
ATOM 2396 C C . ASN A 1 296 ? 1.569 29.959 -10.288 1.00 72.75 296 ASN A C 1
ATOM 2398 O O . ASN A 1 296 ? 1.695 29.925 -11.513 1.00 72.75 296 ASN A O 1
ATOM 2402 N N . LYS A 1 297 ? 2.074 30.938 -9.530 1.00 62.03 297 LYS A N 1
ATOM 2403 C CA . LYS A 1 297 ? 2.789 32.108 -10.058 1.00 62.03 297 LYS A CA 1
ATOM 2404 C C . LYS A 1 297 ? 3.994 31.735 -10.922 1.00 62.03 297 LYS A C 1
ATOM 2406 O O . LYS A 1 297 ? 4.263 32.448 -11.875 1.00 62.03 297 LYS A O 1
ATOM 2411 N N . PHE A 1 298 ? 4.676 30.620 -10.650 1.00 58.66 298 PHE A N 1
ATOM 2412 C CA . PHE A 1 298 ? 5.812 30.187 -11.468 1.00 58.66 298 PHE A CA 1
ATOM 2413 C C . PHE A 1 298 ? 5.377 29.756 -12.868 1.00 58.66 298 PHE A C 1
ATOM 2415 O O . PHE A 1 298 ? 5.989 30.178 -13.839 1.00 58.66 298 PHE A O 1
ATOM 2422 N N . VAL A 1 299 ? 4.277 29.004 -12.973 1.00 64.19 299 VAL A N 1
ATOM 2423 C CA . VAL A 1 299 ? 3.733 28.561 -14.268 1.00 64.19 299 VAL A CA 1
ATOM 2424 C C . VAL A 1 299 ? 3.193 29.750 -15.065 1.00 64.19 299 VAL A C 1
ATOM 2426 O O . VAL A 1 299 ? 3.411 29.823 -16.267 1.00 64.19 299 VAL A O 1
ATOM 2429 N N . ILE A 1 300 ? 2.539 30.711 -14.399 1.00 72.19 300 ILE A N 1
ATOM 2430 C CA . ILE A 1 300 ? 2.070 31.948 -15.047 1.00 72.19 300 ILE A CA 1
ATOM 2431 C C . ILE A 1 300 ? 3.255 32.751 -15.599 1.00 72.19 300 ILE A C 1
ATOM 2433 O O . ILE A 1 300 ? 3.220 33.195 -16.744 1.00 72.19 300 ILE A O 1
ATOM 2437 N N . THR A 1 301 ? 4.303 32.940 -14.794 1.00 70.25 301 THR A N 1
ATOM 2438 C CA . THR A 1 301 ? 5.494 33.690 -15.207 1.00 70.25 301 THR A CA 1
ATOM 2439 C C . THR A 1 301 ? 6.239 32.976 -16.331 1.00 70.25 301 THR A C 1
ATOM 2441 O O . THR A 1 301 ? 6.636 33.619 -17.295 1.00 70.25 301 THR A O 1
ATOM 2444 N N . GLU A 1 302 ? 6.390 31.655 -16.255 1.00 70.94 302 GLU A N 1
ATOM 2445 C CA . GLU A 1 302 ? 7.018 30.850 -17.305 1.00 70.94 302 GLU A CA 1
ATOM 2446 C C . GLU A 1 302 ? 6.227 30.911 -18.621 1.00 70.94 302 GLU A C 1
ATOM 2448 O O . GLU A 1 302 ? 6.816 31.142 -19.676 1.00 70.94 302 GLU A O 1
ATOM 2453 N N . GLU A 1 303 ? 4.895 30.775 -18.578 1.00 73.44 303 GLU A N 1
ATOM 2454 C CA . GLU A 1 303 ? 4.043 30.924 -19.766 1.00 73.44 303 GLU A CA 1
ATOM 2455 C C . GLU A 1 303 ? 4.152 32.338 -20.358 1.00 73.44 303 GLU A C 1
ATOM 2457 O O . GLU A 1 303 ? 4.304 32.475 -21.573 1.00 73.44 303 GLU A O 1
ATOM 2462 N N . TYR A 1 304 ? 4.144 33.384 -19.523 1.00 81.38 304 TYR A N 1
ATOM 2463 C CA . TYR A 1 304 ? 4.315 34.772 -19.965 1.00 81.38 304 TYR A CA 1
ATOM 2464 C C . TYR A 1 304 ? 5.674 35.002 -20.639 1.00 81.38 304 TYR A C 1
ATOM 2466 O O . TYR A 1 304 ? 5.742 35.580 -21.727 1.00 81.38 304 TYR A O 1
ATOM 2474 N N . LEU A 1 305 ? 6.758 34.525 -20.020 1.00 81.25 305 LEU A N 1
ATOM 2475 C CA . LEU A 1 305 ? 8.109 34.681 -20.554 1.00 81.25 305 LEU A CA 1
ATOM 2476 C C . LEU A 1 305 ? 8.276 33.918 -21.871 1.00 81.25 305 LEU A C 1
ATOM 2478 O O . LEU A 1 305 ? 8.748 34.499 -22.844 1.00 81.25 305 LEU A O 1
ATOM 2482 N N . ASN A 1 306 ? 7.805 32.672 -21.947 1.00 78.00 306 ASN A N 1
ATOM 2483 C CA . ASN A 1 306 ? 7.893 31.854 -23.159 1.00 78.00 306 ASN A CA 1
ATOM 2484 C C . ASN A 1 306 ? 7.035 32.386 -24.312 1.00 78.00 306 ASN A C 1
ATOM 2486 O O . ASN A 1 306 ? 7.381 32.193 -25.480 1.00 78.00 306 ASN A O 1
ATOM 2490 N N . GLN A 1 307 ? 5.907 33.041 -24.029 1.00 82.88 307 GLN A N 1
ATOM 2491 C CA . GLN A 1 307 ? 5.088 33.657 -25.075 1.00 82.88 307 GLN A CA 1
ATOM 2492 C C . GLN A 1 307 ? 5.744 34.901 -25.667 1.00 82.88 307 GLN A C 1
ATOM 2494 O O . GLN A 1 307 ? 5.567 35.165 -26.855 1.00 82.88 307 GLN A O 1
ATOM 2499 N N . ARG A 1 308 ? 6.491 35.656 -24.860 1.00 85.19 308 ARG A N 1
ATOM 2500 C CA . ARG A 1 308 ? 6.906 37.012 -25.221 1.00 85.19 308 ARG A CA 1
ATOM 2501 C C . ARG A 1 308 ? 8.390 37.145 -25.536 1.00 85.19 308 ARG A C 1
ATOM 2503 O O . ARG A 1 308 ? 8.751 38.016 -26.321 1.00 85.19 308 ARG A O 1
ATOM 2510 N N . TYR A 1 309 ? 9.237 36.273 -24.996 1.00 88.38 309 TYR A N 1
ATOM 2511 C CA . TYR A 1 309 ? 10.685 36.378 -25.126 1.00 88.38 309 TYR A CA 1
ATOM 2512 C C . TYR A 1 309 ? 11.320 35.100 -25.684 1.00 88.38 309 TYR A C 1
ATOM 2514 O O . TYR A 1 309 ? 10.869 33.989 -25.414 1.00 88.38 309 TYR A O 1
ATOM 2522 N N . ASP A 1 310 ? 12.388 35.273 -26.462 1.00 84.69 310 ASP A N 1
ATOM 2523 C CA . ASP A 1 310 ? 13.370 34.223 -26.728 1.00 84.69 310 ASP A CA 1
ATOM 2524 C C . ASP A 1 310 ? 14.521 34.419 -25.742 1.00 84.69 310 ASP A C 1
ATOM 2526 O O . ASP A 1 310 ? 15.130 35.490 -25.730 1.00 84.69 310 ASP A O 1
ATOM 2530 N N . VAL A 1 311 ? 14.833 33.402 -24.941 1.00 85.75 311 VAL A N 1
ATOM 2531 C CA . VAL A 1 311 ? 15.976 33.405 -24.017 1.00 85.75 311 VAL A CA 1
ATOM 2532 C C . V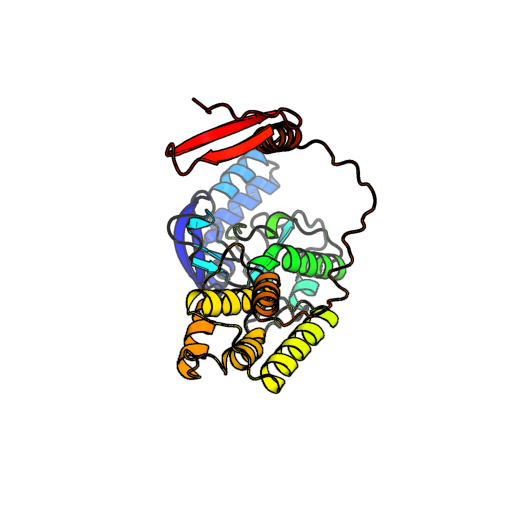AL A 1 311 ? 16.991 32.375 -24.498 1.00 85.75 311 VAL A C 1
ATOM 2534 O O . VAL A 1 311 ? 16.624 31.261 -24.869 1.00 85.75 311 VAL A O 1
ATOM 2537 N N . ARG A 1 312 ? 18.272 32.740 -24.507 1.00 84.25 312 ARG A N 1
ATOM 2538 C CA . ARG A 1 312 ? 19.378 31.865 -24.899 1.00 84.25 312 ARG A CA 1
ATOM 2539 C C . ARG A 1 312 ? 20.569 32.040 -23.971 1.00 84.25 312 ARG A C 1
ATOM 2541 O O . ARG A 1 312 ? 20.732 33.079 -23.339 1.00 84.25 312 ARG A O 1
ATOM 2548 N N . TYR A 1 313 ? 21.439 31.043 -23.954 1.00 83.25 313 TYR A N 1
ATOM 2549 C CA . TYR A 1 313 ? 22.756 31.158 -23.349 1.00 83.25 313 TYR A CA 1
ATOM 2550 C C . TYR A 1 313 ? 23.784 31.463 -24.441 1.00 83.25 313 TYR A C 1
ATOM 2552 O O . TYR A 1 313 ? 23.933 30.682 -25.383 1.00 83.25 313 TYR A O 1
ATOM 2560 N N . ASN A 1 314 ? 24.456 32.611 -24.356 1.00 80.69 314 ASN A N 1
ATOM 2561 C CA . ASN A 1 314 ? 25.535 32.949 -25.273 1.00 80.69 314 ASN A CA 1
ATOM 2562 C C . ASN A 1 314 ? 26.841 32.347 -24.748 1.00 80.69 314 ASN A C 1
ATOM 2564 O O . ASN A 1 314 ? 27.419 32.824 -23.776 1.00 80.69 314 ASN A O 1
ATOM 2568 N N . VAL A 1 315 ? 27.310 31.302 -25.425 1.00 70.50 315 VAL A N 1
ATOM 2569 C CA . VAL A 1 315 ? 28.518 30.550 -25.054 1.00 70.50 315 VAL A CA 1
ATOM 2570 C C . VAL A 1 315 ? 29.823 31.333 -25.241 1.00 70.50 315 VAL A C 1
ATOM 2572 O O . VAL A 1 315 ? 30.841 30.943 -24.685 1.00 70.50 315 VAL A O 1
ATOM 2575 N N . ILE A 1 316 ? 29.814 32.430 -26.006 1.00 77.12 316 ILE A N 1
ATOM 2576 C CA . ILE A 1 316 ? 31.001 33.267 -26.244 1.00 77.12 316 ILE A CA 1
ATOM 2577 C C . ILE A 1 316 ? 31.156 34.297 -25.122 1.00 77.12 316 ILE A C 1
ATOM 2579 O O . ILE A 1 316 ? 32.259 34.520 -24.632 1.00 77.12 316 ILE A O 1
ATOM 2583 N N . SER A 1 317 ? 30.055 34.921 -24.697 1.00 80.62 317 SER A N 1
ATOM 2584 C CA . SER A 1 317 ? 30.056 35.891 -23.593 1.00 80.62 317 SER A CA 1
ATOM 2585 C C . SER A 1 317 ? 29.801 35.252 -22.222 1.00 80.62 317 SER A C 1
ATOM 2587 O O . SER A 1 317 ? 29.924 35.929 -21.204 1.00 80.62 317 SER A O 1
ATOM 2589 N N . ASN A 1 318 ? 29.472 33.957 -22.188 1.00 81.00 318 ASN A N 1
ATOM 2590 C CA . ASN A 1 318 ? 29.116 33.179 -20.998 1.00 81.00 318 ASN A CA 1
ATOM 2591 C C . ASN A 1 318 ? 27.925 33.753 -20.207 1.00 81.00 318 ASN A C 1
ATOM 2593 O O . ASN A 1 318 ? 27.823 33.578 -18.991 1.00 81.00 318 ASN A O 1
ATOM 2597 N N . LYS A 1 319 ? 27.018 34.445 -20.902 1.00 80.38 319 LYS A N 1
ATOM 2598 C CA . LYS A 1 319 ? 25.911 35.212 -20.320 1.00 80.38 319 LYS A CA 1
ATOM 2599 C C . LYS A 1 319 ? 24.573 34.782 -20.911 1.00 80.38 319 LYS A C 1
ATOM 2601 O O . LYS A 1 319 ? 24.486 34.376 -22.073 1.00 80.38 319 LYS A O 1
ATOM 2606 N N . PHE A 1 320 ? 23.516 34.875 -20.109 1.00 84.56 320 PHE A N 1
ATOM 2607 C CA . PHE A 1 320 ? 22.156 34.702 -20.610 1.00 84.56 320 PHE A CA 1
ATOM 2608 C C . PHE A 1 320 ? 21.731 35.955 -21.363 1.00 84.56 320 PHE A C 1
ATOM 2610 O O . PHE A 1 320 ? 21.955 37.077 -20.917 1.00 84.56 320 PHE A O 1
ATOM 2617 N N . GLU A 1 321 ? 21.107 35.762 -22.514 1.00 89.62 321 GLU A N 1
ATOM 2618 C CA . GLU A 1 321 ? 20.576 36.839 -23.328 1.00 89.62 321 GLU A CA 1
ATOM 2619 C C . GLU A 1 321 ? 19.108 36.577 -23.638 1.00 89.62 321 GLU A C 1
ATOM 2621 O O . GLU A 1 321 ? 18.692 35.437 -23.842 1.00 89.62 321 GLU A O 1
ATOM 2626 N N . TYR A 1 322 ? 18.325 37.641 -23.737 1.00 91.00 322 TYR A N 1
ATOM 2627 C CA . TYR A 1 322 ? 16.917 37.589 -24.086 1.00 91.00 322 TYR A CA 1
ATOM 2628 C C . TYR A 1 322 ? 16.576 38.614 -25.166 1.00 91.00 322 TYR A C 1
ATOM 2630 O O . TYR A 1 322 ? 17.249 39.631 -25.335 1.00 91.00 322 TYR A O 1
ATOM 2638 N N . ARG A 1 323 ? 15.501 38.370 -25.904 1.00 90.12 323 ARG A N 1
ATOM 2639 C CA . ARG A 1 323 ? 14.865 39.369 -26.773 1.00 90.12 323 ARG A CA 1
ATOM 2640 C C . ARG A 1 323 ? 13.366 39.184 -26.754 1.00 90.12 323 ARG A C 1
ATOM 2642 O O . ARG A 1 323 ? 12.896 38.073 -26.538 1.00 90.12 323 ARG A O 1
ATOM 2649 N N . GLU A 1 324 ? 12.618 40.243 -27.031 1.00 88.56 324 GLU A N 1
ATOM 2650 C CA . GLU A 1 324 ? 11.192 40.097 -27.317 1.00 88.56 324 GLU A CA 1
ATOM 2651 C C . GLU A 1 324 ? 11.023 39.423 -28.687 1.00 88.56 324 GLU A C 1
ATOM 2653 O O . GLU A 1 324 ? 11.743 39.738 -29.644 1.00 88.56 324 GLU A O 1
ATOM 2658 N N . LYS A 1 325 ? 10.101 38.464 -28.784 1.00 85.69 325 LYS A N 1
ATOM 2659 C CA . LYS A 1 325 ? 9.819 37.762 -30.038 1.00 85.69 325 LYS A CA 1
ATOM 2660 C C . LYS A 1 325 ? 9.383 38.774 -31.097 1.00 85.69 325 LYS A C 1
ATOM 2662 O O . LYS A 1 325 ? 8.482 39.573 -30.871 1.00 85.69 325 LYS A O 1
ATOM 2667 N N . GLY A 1 326 ? 10.049 38.748 -32.251 1.00 80.50 326 GLY A N 1
ATOM 2668 C CA . GLY A 1 326 ? 9.848 39.718 -33.336 1.00 80.50 326 GLY A CA 1
ATOM 2669 C C . GLY A 1 326 ? 10.862 40.868 -33.372 1.00 80.50 326 GLY A C 1
ATOM 2670 O O . GLY A 1 326 ? 10.873 41.619 -34.342 1.00 80.50 326 GLY A O 1
ATOM 2671 N N . GLN A 1 327 ? 11.758 40.990 -32.385 1.00 81.12 327 GLN A N 1
ATOM 2672 C CA . GLN A 1 327 ? 12.880 41.934 -32.441 1.00 81.12 327 GLN A CA 1
ATOM 2673 C C . GLN A 1 327 ? 14.192 41.261 -32.878 1.00 81.12 327 GLN A C 1
ATOM 2675 O O . GLN A 1 327 ? 14.429 40.078 -32.642 1.00 81.12 327 GLN A O 1
ATOM 2680 N N . GLY A 1 328 ? 15.072 42.026 -33.533 1.00 78.62 328 GLY A N 1
ATOM 2681 C CA . GLY A 1 328 ? 16.285 41.483 -34.157 1.00 78.62 328 GLY A CA 1
ATOM 2682 C C . GLY A 1 328 ? 17.473 41.249 -33.216 1.00 78.62 328 GLY A C 1
ATOM 2683 O O . GLY A 1 328 ? 18.279 40.360 -33.479 1.00 78.62 328 GLY A O 1
ATOM 2684 N N . LYS A 1 329 ? 17.609 42.012 -32.122 1.00 86.12 329 LYS A N 1
ATOM 2685 C CA . LYS A 1 329 ? 18.812 41.989 -31.267 1.00 86.12 329 LYS A CA 1
ATOM 2686 C C . LYS A 1 329 ? 18.530 41.405 -29.882 1.00 86.12 329 LYS A C 1
ATOM 2688 O O . LYS A 1 329 ? 17.581 41.813 -29.220 1.00 86.12 329 LYS A O 1
ATOM 2693 N N . PHE A 1 330 ? 19.394 40.485 -29.458 1.00 86.25 330 PHE A N 1
ATOM 2694 C CA . PHE A 1 330 ? 19.446 39.959 -28.096 1.00 86.25 330 PHE A CA 1
ATOM 2695 C C . PHE A 1 330 ? 20.094 40.976 -27.150 1.00 86.25 330 PHE A C 1
ATOM 2697 O O . PHE A 1 330 ? 21.037 41.671 -27.529 1.00 86.25 330 PHE A O 1
ATOM 2704 N N . ARG A 1 331 ? 19.556 41.079 -25.936 1.00 89.50 331 ARG A N 1
ATOM 2705 C CA . ARG A 1 331 ? 20.067 41.889 -24.827 1.00 89.50 331 ARG A CA 1
ATOM 2706 C C . ARG A 1 331 ? 20.498 40.959 -23.707 1.00 89.50 331 ARG A C 1
ATOM 2708 O O . ARG A 1 331 ? 19.879 39.923 -23.498 1.00 89.50 331 ARG A O 1
ATOM 2715 N N . GLU A 1 332 ? 21.536 41.331 -22.982 1.00 87.00 332 GLU A N 1
ATOM 2716 C CA . GLU A 1 332 ? 21.999 40.560 -21.834 1.00 87.00 332 GLU A CA 1
ATOM 2717 C C . GLU A 1 332 ? 20.965 40.594 -20.692 1.00 87.00 332 GLU A C 1
ATOM 2719 O O . GLU A 1 332 ? 20.360 41.637 -20.428 1.00 87.00 332 GLU A O 1
ATOM 2724 N N . MET A 1 333 ? 20.728 39.451 -20.044 1.00 82.50 333 MET A N 1
ATOM 2725 C CA . MET A 1 333 ? 20.027 39.385 -18.760 1.00 82.50 333 MET A CA 1
ATOM 2726 C C . MET A 1 333 ? 21.035 39.722 -17.660 1.00 82.50 333 MET A C 1
ATOM 2728 O O . MET A 1 333 ? 21.969 38.950 -17.450 1.00 82.50 333 MET A O 1
ATOM 2732 N N . ASN A 1 334 ? 20.841 40.868 -17.000 1.00 64.69 334 ASN A N 1
ATOM 2733 C CA . ASN A 1 334 ? 21.628 41.277 -15.831 1.00 64.69 334 ASN A CA 1
ATOM 2734 C C . ASN A 1 334 ? 21.424 40.350 -14.634 1.00 64.69 334 ASN A C 1
ATOM 2736 O O . ASN A 1 334 ? 20.268 39.905 -14.429 1.00 64.69 334 ASN A O 1
#

Radius of gyration: 25.63 Å; Cα contacts (8 Å, |Δi|>4): 548; chains: 1; bounding box: 58×59×64 Å

Nearest PDB structures (foldseek):
  4czc-assembly1_A  TM=4.812E-01  e=1.630E+00  Hydrogenobacter thermophilus TK-6
  4ch7-assembly1_A  TM=4.563E-01  e=1.375E+00  Hydrogenobacter thermophilus TK-6
  2mzj-assembly1_A  TM=6.739E-01  e=6.016E+00  Saccharomyces cerevisiae S288C

Secondary structure (DSSP, 8-state):
--EEEEEETTTEEEEEEEHHHHHHHHHTTTTHHHHHHHHHHHHTT-HHHHHHHHHHS-EE-TTEEESSSSSGGGEEEE--EEEEEE----S-HHHHHHHHHHSTTEEEEEE-TTSS-EEEEEEB---GGGHHHHHHHHHHHHHHHHTS---GGGGSTT--EE----TT-EE-TTPPPB-----HHHHHHHHHHHHHHHHHT--S--SHHHHHHHHHHHHHHHGGGGHHHHHHHHTTSTT--HHHHHHHHHHHHHS--TT--THHHHHHHHHTT-----TTS---------PPPP--HHHHHHHHHHHHEEEEEETTTTEEEEEETT-S--EE--